Protein AF-A0A379JMF4-F1 (afdb_monomer_lite)

InterPro domains:
  IPR044925 His-Me finger superfamily [SSF54060] (57-159)

Secondary structure (DSSP, 8-state):
----------TTTTGGG----------------S-TTSSPPPB----HHHHHHHHTTEEE-SSTTPPEEE-SEE-TTS-EEEEEEETTEEEEE-HHHHHHHHHHSS-B-TTEEEEESSS--TTB---S-BTTBPPSEEEEEHHHHHHHHHHTT-SS----TTS-----HHHHHHHHHHHHHHHTTS--HHHHHHHHHTT-----SS-S----

pLDDT: mean 74.09, std 25.43, range [25.91, 98.44]

Radius of gyration: 20.11 Å; chains: 1; bounding box: 49×54×71 Å

Organism: NCBI:txid1823

Structure (mmCIF, N/CA/C/O backbone):
data_AF-A0A379JMF4-F1
#
_entry.id   AF-A0A379JMF4-F1
#
loop_
_atom_site.group_PDB
_atom_site.id
_atom_site.type_symbol
_atom_site.label_atom_id
_atom_site.label_alt_id
_atom_site.label_comp_id
_atom_site.label_asym_id
_atom_site.label_entity_id
_atom_site.label_seq_id
_atom_site.pdbx_PDB_ins_code
_atom_site.Cartn_x
_atom_site.Cartn_y
_atom_site.Cartn_z
_atom_site.occupancy
_atom_site.B_iso_or_equiv
_atom_site.auth_seq_id
_atom_site.auth_comp_id
_atom_site.auth_asym_id
_atom_site.auth_atom_id
_atom_site.pdbx_PDB_model_num
ATOM 1 N N . MET A 1 1 ? -9.012 -32.907 4.358 1.00 33.44 1 MET A N 1
ATOM 2 C CA . MET A 1 1 ? -9.733 -31.631 4.554 1.00 33.44 1 MET A CA 1
ATOM 3 C C . MET A 1 1 ? -9.221 -31.038 5.856 1.00 33.44 1 MET A C 1
ATOM 5 O O . MET A 1 1 ? -9.698 -31.419 6.911 1.00 33.44 1 MET A O 1
ATOM 9 N N . GLY A 1 2 ? -8.135 -30.265 5.791 1.00 25.94 2 GLY A N 1
ATOM 10 C CA . GLY A 1 2 ? -7.465 -29.700 6.964 1.00 25.94 2 GLY A CA 1
ATOM 11 C C . GLY A 1 2 ? -7.675 -28.195 6.987 1.00 25.94 2 GLY A C 1
ATOM 12 O O . GLY A 1 2 ? -7.323 -27.521 6.021 1.00 25.94 2 GLY A O 1
ATOM 13 N N . SER A 1 3 ? -8.310 -27.714 8.050 1.00 26.50 3 SER A N 1
ATOM 14 C CA . SER A 1 3 ? -8.582 -26.309 8.333 1.00 26.50 3 SER A CA 1
ATOM 15 C C . SER A 1 3 ? -7.297 -25.480 8.339 1.00 26.50 3 SER A C 1
ATOM 17 O O . SER A 1 3 ? -6.312 -25.867 8.964 1.00 26.50 3 SER A O 1
ATOM 19 N N . ALA A 1 4 ? -7.317 -24.336 7.654 1.00 28.92 4 ALA A N 1
ATOM 20 C CA . ALA A 1 4 ? -6.287 -23.316 7.786 1.00 28.92 4 ALA A CA 1
ATOM 21 C C . ALA A 1 4 ? -6.451 -22.646 9.157 1.00 28.92 4 ALA A C 1
ATOM 23 O O . ALA A 1 4 ? -7.396 -21.888 9.374 1.00 28.92 4 ALA A O 1
ATOM 24 N N . ASP A 1 5 ? -5.563 -22.986 10.085 1.00 29.30 5 ASP A N 1
ATOM 25 C CA . ASP A 1 5 ? -5.457 -22.352 11.393 1.00 29.30 5 ASP A CA 1
ATOM 26 C C . ASP A 1 5 ? -4.909 -20.930 11.209 1.00 29.30 5 ASP A C 1
ATOM 28 O O . ASP A 1 5 ? -3.725 -20.706 10.956 1.00 29.30 5 ASP A O 1
ATOM 32 N N . SER A 1 6 ? -5.815 -19.956 11.244 1.00 35.88 6 SER A N 1
ATOM 33 C CA . SER A 1 6 ? -5.518 -18.528 11.299 1.00 35.88 6 SER A CA 1
ATOM 34 C C . SER A 1 6 ? -5.198 -18.132 12.741 1.00 35.88 6 SER A C 1
ATOM 36 O O . SER A 1 6 ? -5.945 -17.375 13.369 1.00 35.88 6 SER A O 1
ATOM 38 N N . SER A 1 7 ? -4.120 -18.690 13.291 1.00 32.19 7 SER A N 1
ATOM 39 C CA . SER A 1 7 ? -3.681 -18.381 14.647 1.00 32.19 7 SER A CA 1
ATOM 40 C C . SER A 1 7 ? -3.224 -16.922 14.710 1.00 32.19 7 SER A C 1
ATOM 42 O O . SER A 1 7 ? -2.336 -16.479 13.980 1.00 32.19 7 SER A O 1
ATOM 44 N N . ARG A 1 8 ? -3.894 -16.162 15.579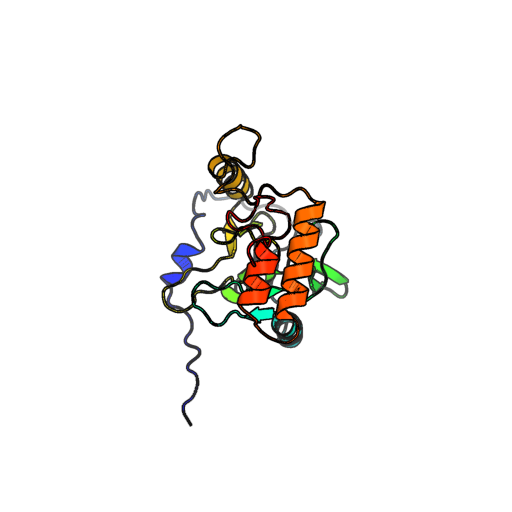 1.00 36.31 8 ARG A N 1
ATOM 45 C CA . ARG A 1 8 ? -3.520 -14.816 16.037 1.00 36.31 8 ARG A CA 1
ATOM 46 C C . ARG A 1 8 ? -2.010 -14.764 16.337 1.00 36.31 8 ARG A C 1
ATOM 48 O O . ARG A 1 8 ? -1.536 -15.667 17.019 1.00 36.31 8 ARG A O 1
ATOM 55 N N . PRO A 1 9 ? -1.256 -13.744 15.895 1.00 37.94 9 PRO A N 1
ATOM 56 C CA . PRO A 1 9 ? 0.164 -13.673 16.218 1.00 37.94 9 PRO A CA 1
ATOM 57 C C . PRO A 1 9 ? 0.377 -13.341 17.704 1.00 37.94 9 PRO A C 1
ATOM 59 O O . PRO A 1 9 ? -0.290 -12.465 18.258 1.00 37.94 9 PRO A O 1
ATOM 62 N N . ASP A 1 10 ? 1.321 -14.051 18.324 1.00 34.53 10 ASP A N 1
ATOM 63 C CA . ASP A 1 10 ? 1.733 -13.907 19.722 1.00 34.53 10 ASP A CA 1
ATOM 64 C C . ASP A 1 10 ? 2.251 -12.494 20.046 1.00 34.53 10 ASP A C 1
ATOM 66 O O . ASP A 1 10 ? 2.816 -11.800 19.195 1.00 34.53 10 ASP A O 1
ATOM 70 N N . GLY A 1 11 ? 2.097 -12.077 21.310 1.00 32.41 11 GLY A N 1
ATOM 71 C CA . GLY A 1 11 ? 2.406 -10.727 21.812 1.00 32.41 11 GLY A CA 1
ATOM 72 C C . GLY A 1 11 ? 3.852 -10.247 21.619 1.00 32.41 11 GLY A C 1
ATOM 73 O O . GLY A 1 11 ? 4.125 -9.057 21.759 1.00 32.41 11 GLY A O 1
ATOM 74 N N . GLU A 1 12 ? 4.769 -11.133 21.230 1.00 36.00 12 GLU A N 1
ATOM 75 C CA . GLU A 1 12 ? 6.144 -10.794 20.858 1.00 36.00 12 GLU A CA 1
ATOM 76 C C . GLU A 1 12 ? 6.225 -10.132 19.466 1.00 36.00 12 GLU A C 1
ATOM 78 O O . GLU A 1 12 ? 7.067 -9.264 19.245 1.00 36.00 12 GLU A O 1
ATOM 83 N N . GLN A 1 13 ? 5.293 -10.418 18.544 1.00 41.41 13 GLN A N 1
ATOM 84 C CA . GLN A 1 13 ? 5.244 -9.774 17.221 1.00 41.41 13 GLN A CA 1
ATOM 85 C C . GLN A 1 13 ? 4.717 -8.330 17.262 1.00 41.41 13 GLN A C 1
ATOM 87 O O . GLN A 1 13 ? 5.011 -7.546 16.359 1.00 41.41 13 GLN A O 1
ATOM 92 N N . LEU A 1 14 ? 3.997 -7.946 18.324 1.00 35.69 14 LEU A N 1
ATOM 93 C CA . LEU A 1 14 ? 3.594 -6.557 18.587 1.00 35.69 14 LEU A CA 1
ATOM 94 C C . LEU A 1 14 ? 4.788 -5.662 18.960 1.00 35.69 14 LEU A C 1
ATOM 96 O O . LEU A 1 14 ? 4.748 -4.460 18.705 1.00 35.69 14 LEU A O 1
ATOM 100 N N . SER A 1 15 ? 5.873 -6.231 19.497 1.00 37.38 15 SER A N 1
ATOM 101 C CA . SER A 1 15 ? 7.061 -5.466 19.902 1.00 37.38 15 SER A CA 1
ATOM 102 C C . SER A 1 15 ? 7.824 -4.853 18.716 1.00 37.38 15 SER A C 1
ATOM 104 O O . SER A 1 15 ? 8.373 -3.761 18.840 1.00 37.38 15 SER A O 1
ATOM 106 N N . PHE A 1 16 ? 7.765 -5.471 17.529 1.00 39.75 16 PHE A N 1
ATOM 107 C CA . PHE A 1 16 ? 8.382 -4.938 16.305 1.00 39.75 16 PHE A CA 1
ATOM 108 C C . PHE A 1 16 ? 7.579 -3.811 15.641 1.00 39.75 16 PHE A C 1
ATOM 110 O O . PHE A 1 16 ? 8.139 -3.032 14.871 1.00 39.75 16 PHE A O 1
ATOM 117 N N . TRP A 1 17 ? 6.287 -3.687 15.957 1.00 44.69 17 TRP A N 1
ATOM 118 C CA . TRP A 1 17 ? 5.459 -2.553 15.534 1.00 44.69 17 TRP A CA 1
ATOM 119 C C . TRP A 1 17 ? 5.673 -1.313 16.415 1.00 44.69 17 TRP A C 1
ATOM 121 O O . TRP A 1 17 ? 5.273 -0.212 16.039 1.00 44.69 17 TRP A O 1
ATOM 131 N N . VAL A 1 18 ? 6.343 -1.480 17.562 1.00 39.50 18 VAL A N 1
ATOM 132 C CA . VAL A 1 18 ? 6.580 -0.451 18.578 1.00 39.50 18 VAL A CA 1
ATOM 133 C C . VAL A 1 18 ? 8.087 -0.232 18.757 1.00 39.50 18 VAL A C 1
ATOM 135 O O . VAL A 1 18 ? 8.656 -0.480 19.812 1.00 39.50 18 VAL A O 1
ATOM 138 N N . ALA A 1 19 ? 8.736 0.340 17.742 1.00 37.53 19 ALA A N 1
ATOM 139 C CA . ALA A 1 19 ? 9.955 1.131 17.962 1.00 37.53 19 ALA A CA 1
ATOM 140 C C . ALA A 1 19 ? 9.633 2.572 18.428 1.00 37.53 19 ALA A C 1
ATOM 142 O O . ALA A 1 19 ? 10.496 3.443 18.410 1.00 37.53 19 ALA A O 1
ATOM 143 N N . ALA A 1 20 ? 8.394 2.834 18.866 1.00 38.41 20 ALA A N 1
ATOM 144 C CA . ALA A 1 20 ? 7.953 4.114 19.411 1.00 38.41 20 ALA A CA 1
ATOM 145 C C . ALA A 1 20 ? 7.357 3.926 20.817 1.00 38.41 20 ALA A C 1
ATOM 147 O O . ALA A 1 20 ? 6.143 3.921 21.014 1.00 38.41 20 ALA A O 1
ATOM 148 N N . ARG A 1 21 ? 8.226 3.773 21.820 1.00 36.41 21 ARG A N 1
ATOM 149 C CA . ARG A 1 21 ? 7.906 4.107 23.216 1.00 36.41 21 ARG A CA 1
ATOM 150 C C . ARG A 1 21 ? 8.975 5.040 23.782 1.00 36.41 21 ARG A C 1
ATOM 152 O O . ARG A 1 21 ? 10.088 4.599 24.029 1.00 36.41 21 ARG A O 1
ATOM 159 N N . ALA A 1 22 ? 8.586 6.297 23.997 1.00 31.14 22 ALA A N 1
ATOM 160 C CA . ALA A 1 22 ? 9.072 7.263 24.998 1.00 31.14 22 ALA A CA 1
ATOM 161 C C . ALA A 1 22 ? 8.266 8.566 24.773 1.00 31.14 22 ALA A C 1
ATOM 163 O O . ALA A 1 22 ? 8.169 9.003 23.635 1.00 31.14 22 ALA A O 1
ATOM 164 N N . ASN A 1 23 ? 7.612 9.247 25.714 1.00 30.31 23 ASN A N 1
ATOM 165 C CA . ASN A 1 23 ? 7.558 9.191 27.170 1.00 30.31 23 ASN A CA 1
ATOM 166 C C . ASN A 1 23 ? 6.152 9.600 27.633 1.00 30.31 23 ASN A C 1
ATOM 168 O O . ASN A 1 23 ? 5.538 10.497 27.057 1.00 30.31 23 ASN A O 1
ATOM 172 N N . GLY A 1 24 ? 5.676 8.975 28.708 1.00 28.28 24 GLY A N 1
ATOM 173 C CA . GLY A 1 24 ? 4.560 9.498 29.483 1.00 28.28 24 GLY A CA 1
ATOM 174 C C . GLY A 1 24 ? 5.026 10.581 30.455 1.00 28.28 24 GLY A C 1
ATOM 175 O O . GLY A 1 24 ? 6.063 10.438 31.098 1.00 28.28 24 GLY A O 1
ATOM 176 N N . SER A 1 25 ? 4.205 11.612 30.620 1.00 30.88 25 SER A N 1
ATOM 177 C CA . SER A 1 25 ? 4.052 12.328 31.887 1.00 30.88 25 SER A CA 1
ATOM 178 C C . SER A 1 25 ? 2.597 12.793 32.011 1.00 30.88 25 SER A C 1
ATOM 180 O O . SER A 1 25 ? 2.124 13.553 31.168 1.00 30.88 25 SER A O 1
ATOM 182 N N . GLY A 1 26 ? 1.886 12.286 33.029 1.00 25.91 26 GLY A N 1
ATOM 183 C CA . GLY A 1 26 ? 0.582 12.802 33.485 1.00 25.91 26 GLY A CA 1
ATOM 184 C C . GLY A 1 26 ? 0.722 14.200 34.112 1.00 25.91 26 GLY A C 1
ATOM 185 O O . GLY A 1 26 ? 1.831 14.716 34.198 1.00 25.91 26 GLY A O 1
ATOM 186 N N . SER A 1 27 ? -0.301 14.907 34.590 1.00 29.11 27 SER A N 1
ATOM 187 C CA . SER A 1 27 ? -1.724 14.648 34.850 1.00 29.11 27 SER A CA 1
ATOM 188 C C . SER A 1 27 ? -2.430 16.013 34.988 1.00 29.11 27 SER A C 1
ATOM 190 O O . SER A 1 27 ? -1.774 16.991 35.339 1.00 29.11 27 SER A O 1
ATOM 192 N N . GLY A 1 28 ? -3.760 16.074 34.836 1.00 26.62 28 GLY A N 1
ATOM 193 C CA . GLY A 1 28 ? -4.583 17.182 35.358 1.00 26.62 28 GLY A CA 1
ATOM 194 C C . GLY A 1 28 ? -5.933 17.365 34.642 1.00 26.62 28 GLY A C 1
ATOM 195 O O . GLY A 1 28 ? -5.922 17.566 33.431 1.00 26.62 28 GLY A O 1
ATOM 196 N N . PRO A 1 29 ? -7.091 17.294 35.335 1.00 50.53 29 PRO A N 1
ATOM 197 C CA . PRO A 1 29 ? -8.411 17.365 34.711 1.00 50.53 29 PRO A CA 1
ATOM 198 C C . PRO A 1 29 ? -8.958 18.800 34.691 1.00 50.53 29 PRO A C 1
ATOM 200 O O . PRO A 1 29 ? -8.790 19.548 35.651 1.00 50.53 29 PRO A O 1
ATOM 203 N N . GLY A 1 30 ? -9.687 19.169 33.637 1.00 28.22 30 GLY A N 1
ATOM 204 C CA . GLY A 1 30 ? -10.480 20.397 33.652 1.00 28.22 30 GLY A CA 1
ATOM 205 C C . GLY A 1 30 ? -10.987 20.831 32.282 1.00 28.22 30 GLY A C 1
ATOM 206 O O . GLY A 1 30 ? -10.201 21.190 31.416 1.00 28.22 30 GLY A O 1
ATOM 207 N N . GLY A 1 31 ? -12.312 20.865 32.133 1.00 26.11 31 GLY A N 1
ATOM 208 C CA . GLY A 1 31 ? -12.985 21.710 31.146 1.00 26.11 31 GLY A CA 1
ATOM 209 C C . GLY A 1 31 ? -13.553 20.984 29.931 1.00 26.11 31 GLY A C 1
ATOM 210 O O . GLY A 1 31 ? -12.910 20.879 28.891 1.00 26.11 31 GLY A O 1
ATOM 21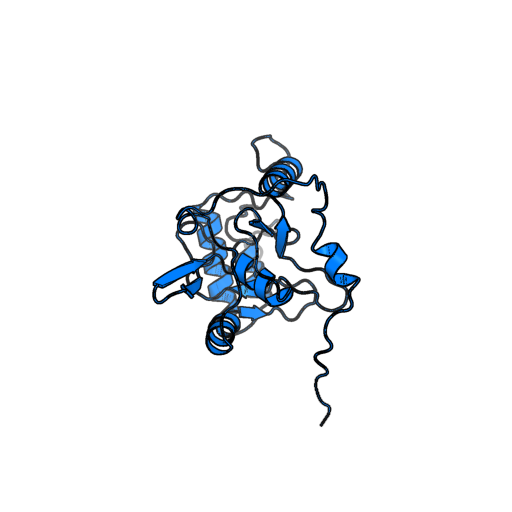1 N N . SER A 1 32 ? -14.817 20.571 30.029 1.00 46.66 32 SER A N 1
ATOM 212 C CA . SER A 1 32 ? -15.652 20.293 28.861 1.00 46.66 32 SER A CA 1
ATOM 213 C C . SER A 1 32 ? -15.855 21.578 28.052 1.00 46.66 32 SER A C 1
ATOM 215 O O . SER A 1 32 ? -16.477 22.519 28.539 1.00 46.66 32 SER A O 1
ATOM 217 N N . SER A 1 33 ? -15.396 21.611 26.801 1.00 34.03 33 SER A N 1
ATOM 218 C CA . SER A 1 33 ? -15.997 22.462 25.769 1.00 34.03 33 SER A CA 1
ATOM 219 C C . SER A 1 33 ? -15.802 21.850 24.379 1.00 34.03 33 SER A C 1
ATOM 221 O O . SER A 1 33 ? -14.866 21.090 24.129 1.00 34.03 33 SER A O 1
ATOM 223 N N . ALA A 1 34 ? -16.758 22.126 23.499 1.00 36.97 34 ALA A N 1
ATOM 224 C CA . ALA A 1 34 ? -16.928 21.555 22.171 1.00 36.97 34 ALA A CA 1
ATOM 225 C C . ALA A 1 34 ? -15.769 21.878 21.198 1.00 36.97 34 ALA A C 1
ATOM 227 O O . ALA A 1 34 ? -15.892 22.752 20.346 1.00 36.97 34 ALA A O 1
ATOM 228 N N . ALA A 1 35 ? -14.659 21.137 21.293 1.00 33.44 35 ALA A N 1
ATOM 229 C CA . ALA A 1 35 ? -13.512 21.228 20.375 1.00 33.44 35 ALA A CA 1
ATOM 230 C C . ALA A 1 35 ? -13.102 19.876 19.742 1.00 33.44 35 ALA A C 1
ATOM 232 O O . ALA A 1 35 ? -12.050 19.766 19.117 1.00 33.44 35 ALA A O 1
ATOM 233 N N . ALA A 1 36 ? -13.925 18.829 19.866 1.00 40.53 36 ALA A N 1
ATOM 234 C CA . ALA A 1 36 ? -13.556 17.465 19.465 1.00 40.53 36 ALA A CA 1
ATOM 235 C C . ALA A 1 36 ? -13.678 17.150 17.953 1.00 40.53 36 ALA A C 1
ATOM 237 O O . ALA A 1 36 ? -13.402 16.024 17.548 1.00 40.53 36 ALA A O 1
ATOM 238 N N . LEU A 1 37 ? -14.070 18.106 17.100 1.00 43.34 37 LEU A N 1
ATOM 239 C CA . LEU A 1 37 ? -14.376 17.836 15.681 1.00 43.34 37 LEU A CA 1
ATOM 240 C C . LEU A 1 37 ? -13.238 18.123 14.682 1.00 43.34 37 LEU A C 1
ATOM 242 O O . LEU A 1 37 ? -13.443 17.942 13.486 1.00 43.34 37 LEU A O 1
ATOM 246 N N . SER A 1 38 ? -12.041 18.531 15.123 1.00 53.03 38 SER A N 1
ATOM 247 C CA . SER A 1 38 ? -10.959 18.929 14.196 1.00 53.03 38 SER A CA 1
ATOM 248 C C . SER A 1 38 ? -9.655 18.130 14.309 1.00 53.03 38 SER A C 1
ATOM 250 O O . SER A 1 38 ? -8.723 18.388 13.544 1.00 53.03 38 SER A O 1
ATOM 252 N N . ALA A 1 39 ? -9.549 17.169 15.230 1.00 57.84 39 ALA A N 1
ATOM 253 C CA . ALA A 1 39 ? -8.350 16.340 15.318 1.00 57.84 39 ALA A CA 1
ATOM 254 C C . ALA A 1 39 ? -8.344 15.295 14.184 1.00 57.84 39 ALA A C 1
ATOM 256 O O . ALA A 1 39 ? -9.366 14.636 13.958 1.00 57.84 39 ALA A O 1
ATOM 257 N N . PRO A 1 40 ? -7.221 15.110 13.464 1.00 70.56 40 PRO A N 1
ATOM 258 C CA . PRO A 1 40 ? -7.138 14.067 12.456 1.00 70.56 40 PRO A CA 1
ATOM 259 C C . PRO A 1 40 ? -7.334 12.704 13.131 1.00 70.56 40 PRO A C 1
ATOM 261 O O . PRO A 1 40 ? -6.675 12.374 14.114 1.00 70.56 40 PRO A O 1
ATOM 264 N N . ARG A 1 41 ? -8.300 11.925 12.639 1.00 81.31 41 ARG A N 1
ATOM 265 C CA . ARG A 1 41 ? -8.678 10.654 13.264 1.00 81.31 41 ARG A CA 1
ATOM 266 C C . ARG A 1 41 ? -7.691 9.541 12.903 1.00 81.31 41 ARG A C 1
ATOM 268 O O . ARG A 1 41 ? -7.232 9.496 11.756 1.00 81.31 41 ARG A O 1
ATOM 275 N N . PRO A 1 42 ? -7.398 8.614 13.832 1.00 89.44 42 PRO A N 1
ATOM 276 C CA . PRO A 1 42 ? -6.695 7.383 13.503 1.00 89.44 42 PRO A CA 1
ATOM 277 C C . PRO A 1 42 ? -7.401 6.624 12.374 1.00 89.44 42 PRO A C 1
ATOM 279 O O . PRO A 1 42 ? -8.631 6.566 12.307 1.00 89.44 42 PRO A O 1
ATOM 282 N N . LEU A 1 43 ? -6.619 6.023 11.481 1.00 91.88 43 LEU A N 1
ATOM 283 C CA . LEU A 1 43 ? -7.147 5.186 10.411 1.00 91.88 43 LEU A CA 1
ATOM 284 C C . LEU A 1 43 ? -7.457 3.796 10.967 1.00 91.88 43 LEU A C 1
ATOM 286 O O . LEU A 1 43 ? -6.555 2.973 11.087 1.00 91.88 43 LEU A O 1
ATOM 290 N N . ALA A 1 44 ? -8.725 3.542 11.276 1.00 92.94 44 ALA A N 1
ATOM 291 C CA . ALA A 1 44 ? -9.226 2.206 11.584 1.00 92.94 44 ALA A CA 1
ATOM 292 C C . ALA A 1 44 ? -9.664 1.463 10.311 1.00 92.94 44 ALA A C 1
ATOM 294 O O . ALA A 1 44 ? -10.113 2.084 9.339 1.00 92.94 44 ALA A O 1
ATOM 295 N N . VAL A 1 45 ? -9.557 0.137 10.342 1.00 94.88 45 VAL A N 1
ATOM 296 C CA . VAL A 1 45 ? -10.139 -0.774 9.346 1.00 94.88 45 VAL A CA 1
ATOM 297 C C . VAL A 1 45 ? -11.658 -0.799 9.528 1.00 94.88 45 VAL A C 1
ATOM 299 O O . VAL A 1 45 ? -12.141 -0.810 10.657 1.00 94.88 45 VAL A O 1
ATOM 302 N N . GLY A 1 46 ? -12.403 -0.733 8.424 1.00 93.81 46 GLY A N 1
ATOM 303 C CA . GLY A 1 46 ? -13.862 -0.805 8.423 1.00 93.81 46 GLY A CA 1
ATOM 304 C C . GLY A 1 46 ? -14.401 -2.232 8.535 1.00 93.81 46 GLY A C 1
ATOM 305 O O . GLY A 1 46 ? -13.756 -3.133 9.065 1.00 93.81 46 GLY A O 1
ATOM 306 N N . ASP A 1 47 ? -15.610 -2.430 8.019 1.00 95.50 47 ASP A N 1
ATOM 307 C CA . ASP A 1 47 ? -16.283 -3.727 8.018 1.00 95.50 47 ASP A CA 1
ATOM 308 C C . ASP A 1 47 ? -15.659 -4.745 7.039 1.00 95.50 47 ASP A C 1
ATOM 310 O O . ASP A 1 47 ? -14.741 -4.456 6.264 1.00 95.50 47 ASP A O 1
ATOM 314 N N . ALA A 1 48 ? -16.198 -5.966 7.048 1.00 96.56 48 ALA A N 1
ATOM 315 C CA . ALA A 1 48 ? -15.752 -7.043 6.167 1.00 96.56 48 ALA A CA 1
ATOM 316 C C . ALA A 1 48 ? -15.890 -6.701 4.669 1.00 96.56 48 ALA A C 1
ATOM 318 O O . ALA A 1 48 ? -15.110 -7.197 3.854 1.00 96.56 48 ALA A O 1
ATOM 319 N N . VAL A 1 49 ? -16.844 -5.842 4.292 1.00 97.12 49 VAL A N 1
ATOM 320 C CA . VAL A 1 49 ? -17.044 -5.420 2.898 1.00 97.12 49 VAL A CA 1
ATOM 321 C C . VAL A 1 49 ? -15.910 -4.499 2.462 1.00 97.12 49 VAL A C 1
ATOM 323 O O . VAL A 1 49 ? -15.353 -4.657 1.374 1.00 97.12 49 VAL A O 1
ATOM 326 N N . GLU A 1 50 ? -15.518 -3.546 3.303 1.00 97.62 50 GLU A N 1
ATOM 327 C CA . GLU A 1 50 ? -14.354 -2.704 3.063 1.00 97.62 50 GLU A CA 1
ATOM 328 C C . GLU A 1 50 ? -13.066 -3.521 2.953 1.00 97.62 50 GLU A C 1
ATOM 330 O O . GLU A 1 50 ? -12.309 -3.321 1.997 1.00 97.62 50 GLU A O 1
ATOM 335 N N . VAL A 1 51 ? -12.854 -4.468 3.871 1.00 98.12 51 VAL A N 1
ATOM 336 C CA . VAL A 1 51 ? -11.692 -5.366 3.840 1.00 98.12 51 VAL A CA 1
ATOM 337 C C . VAL A 1 51 ? -11.676 -6.181 2.548 1.00 98.12 51 VAL A C 1
ATOM 339 O O . VAL A 1 51 ? -10.654 -6.218 1.866 1.00 98.12 51 VAL A O 1
ATOM 342 N N . ALA A 1 52 ? -12.810 -6.748 2.130 1.00 98.12 52 ALA A N 1
ATOM 343 C CA . ALA A 1 52 ? -12.905 -7.491 0.875 1.00 98.12 52 ALA A CA 1
ATOM 344 C C . ALA A 1 52 ? -12.572 -6.619 -0.352 1.00 98.12 52 ALA A C 1
ATOM 346 O O . ALA A 1 52 ? -11.831 -7.049 -1.239 1.00 98.12 52 ALA A O 1
ATOM 347 N N . ARG A 1 53 ? -13.045 -5.361 -0.397 1.00 98.19 53 ARG A N 1
ATOM 348 C CA . ARG A 1 53 ? -12.696 -4.403 -1.470 1.00 98.19 53 ARG A CA 1
ATOM 349 C C . ARG A 1 53 ? -11.207 -4.066 -1.498 1.00 98.19 53 ARG A C 1
ATOM 351 O O . ARG A 1 53 ? -10.685 -3.740 -2.568 1.00 98.19 53 ARG A O 1
ATOM 358 N N . PHE A 1 54 ? -10.559 -4.045 -0.337 1.00 98.44 54 PHE A N 1
ATOM 359 C CA . PHE A 1 54 ? -9.125 -3.818 -0.219 1.00 98.44 54 PHE A CA 1
ATOM 360 C C . PHE A 1 54 ? -8.343 -5.035 -0.719 1.00 98.44 54 PHE A C 1
ATOM 362 O O . PHE A 1 54 ? -7.519 -4.902 -1.621 1.00 98.44 54 PHE A O 1
ATOM 369 N N . GLU A 1 55 ? -8.668 -6.215 -0.199 1.00 97.88 55 GLU A N 1
ATOM 370 C CA . GLU A 1 55 ? -8.029 -7.493 -0.519 1.00 97.88 55 GLU A CA 1
ATOM 371 C C . GLU A 1 55 ? -8.124 -7.857 -2.003 1.00 97.88 55 GLU A C 1
ATOM 373 O O . GLU A 1 55 ? -7.135 -8.264 -2.611 1.00 97.88 55 GLU A O 1
ATOM 378 N N . ALA A 1 56 ? -9.269 -7.589 -2.637 1.00 97.81 56 ALA A N 1
ATOM 379 C CA . ALA A 1 56 ? -9.465 -7.791 -4.074 1.00 97.81 56 ALA A CA 1
ATOM 380 C C . ALA A 1 56 ? -8.514 -6.956 -4.960 1.00 97.81 56 ALA A C 1
ATOM 382 O O . ALA A 1 56 ? -8.403 -7.200 -6.160 1.00 97.81 56 ALA A O 1
ATOM 383 N N . LYS A 1 57 ? -7.834 -5.951 -4.394 1.00 98.12 57 LYS A N 1
ATOM 384 C CA . LYS A 1 57 ? -6.889 -5.069 -5.095 1.00 98.12 57 LYS A CA 1
ATOM 385 C C . LYS A 1 57 ? -5.431 -5.391 -4.773 1.00 98.12 57 LYS A C 1
ATOM 387 O O . LYS A 1 57 ? -4.559 -4.563 -5.056 1.00 98.12 57 LYS A O 1
ATOM 392 N N . ILE A 1 58 ? -5.154 -6.563 -4.208 1.00 98.00 58 ILE A N 1
ATOM 393 C CA . ILE A 1 58 ? -3.805 -7.008 -3.865 1.00 98.00 58 ILE A CA 1
ATOM 394 C C . ILE A 1 58 ? -3.460 -8.258 -4.660 1.00 98.00 58 ILE A C 1
ATOM 396 O O . ILE A 1 58 ? -4.112 -9.290 -4.537 1.00 98.00 58 ILE A O 1
ATOM 400 N N . VAL A 1 59 ? -2.363 -8.190 -5.411 1.00 97.94 59 VAL A N 1
ATOM 401 C CA . VAL A 1 59 ? -1.734 -9.383 -5.984 1.00 97.94 59 VAL A CA 1
ATOM 402 C C . VAL A 1 59 ? -0.498 -9.711 -5.160 1.00 97.94 59 VAL A C 1
ATOM 404 O O . VAL A 1 59 ? 0.445 -8.921 -5.083 1.00 97.94 59 VAL A O 1
ATOM 407 N N . ARG A 1 60 ? -0.525 -10.866 -4.496 1.00 97.00 60 ARG A N 1
ATOM 408 C CA . ARG A 1 60 ? 0.551 -11.332 -3.618 1.00 97.00 60 ARG A CA 1
ATOM 409 C C . ARG A 1 60 ? 1.591 -12.081 -4.440 1.00 97.00 60 ARG A C 1
ATOM 411 O O . ARG A 1 60 ? 1.238 -13.001 -5.174 1.00 97.00 60 ARG A O 1
ATOM 418 N N . GLY A 1 61 ? 2.856 -11.696 -4.310 1.00 94.75 61 GLY A N 1
ATOM 419 C CA . GLY A 1 61 ? 3.930 -12.511 -4.852 1.00 94.75 61 GLY A CA 1
ATOM 420 C C . GLY A 1 61 ? 4.090 -13.829 -4.087 1.00 94.75 61 GLY A C 1
ATOM 421 O O . GLY A 1 61 ? 3.828 -13.865 -2.881 1.00 94.75 61 GLY A O 1
ATOM 422 N N . PRO A 1 62 ? 4.465 -14.915 -4.782 1.00 93.81 62 PRO A N 1
ATOM 423 C CA . PRO A 1 62 ? 4.522 -16.258 -4.223 1.00 93.81 62 PRO A CA 1
ATOM 424 C C . PRO A 1 62 ? 5.756 -16.497 -3.347 1.00 93.81 62 PRO A C 1
ATOM 426 O O . PRO A 1 62 ? 5.714 -17.378 -2.491 1.00 93.81 62 PRO A O 1
ATOM 429 N N . ALA A 1 63 ? 6.855 -15.756 -3.535 1.00 90.88 63 ALA A N 1
ATOM 430 C CA . ALA A 1 63 ? 8.048 -15.925 -2.714 1.00 90.88 63 ALA A CA 1
ATOM 431 C C . ALA A 1 63 ? 7.962 -15.120 -1.410 1.00 90.88 63 ALA A C 1
ATOM 433 O O . ALA A 1 63 ? 7.366 -14.046 -1.340 1.00 90.88 63 ALA A O 1
ATOM 434 N N . VAL A 1 64 ? 8.653 -15.599 -0.374 1.00 89.38 64 VAL A N 1
ATOM 435 C CA . VAL A 1 64 ? 8.684 -14.973 0.964 1.00 89.38 64 VAL A CA 1
ATOM 436 C C . VAL A 1 64 ? 9.218 -13.532 0.964 1.00 89.38 64 VAL A C 1
ATOM 438 O O . VAL A 1 64 ? 8.909 -12.754 1.866 1.00 89.38 64 VAL A O 1
ATOM 441 N N . GLY A 1 65 ? 10.023 -13.168 -0.038 1.00 87.25 65 GLY A N 1
ATOM 442 C CA . GLY A 1 65 ? 10.577 -11.824 -0.224 1.00 87.25 65 GLY A CA 1
ATOM 443 C C . GLY A 1 65 ? 9.841 -10.980 -1.263 1.00 87.25 65 GLY A C 1
ATOM 444 O O . GLY A 1 65 ? 10.262 -9.856 -1.534 1.00 87.25 65 GLY A O 1
ATOM 445 N N . ASP A 1 66 ? 8.773 -11.494 -1.875 1.00 93.00 66 ASP A N 1
ATOM 446 C CA . ASP A 1 66 ? 8.070 -10.761 -2.919 1.00 93.00 66 ASP A CA 1
ATOM 447 C C . ASP A 1 66 ? 7.170 -9.665 -2.343 1.00 93.00 66 ASP A C 1
ATOM 449 O O . ASP A 1 66 ? 6.621 -9.744 -1.242 1.00 93.00 66 ASP A O 1
ATOM 453 N N . CYS A 1 67 ? 6.995 -8.599 -3.122 1.00 95.44 67 CYS A N 1
ATOM 454 C CA . CYS A 1 67 ? 6.030 -7.562 -2.787 1.00 95.44 67 CYS A CA 1
ATOM 455 C C . CYS A 1 67 ? 4.592 -8.077 -2.917 1.00 95.44 67 CYS A C 1
ATOM 457 O O . CYS A 1 67 ? 4.275 -8.918 -3.756 1.00 95.44 67 CYS A O 1
ATOM 459 N N . TRP A 1 68 ? 3.691 -7.480 -2.142 1.00 97.50 68 TRP A N 1
ATOM 460 C CA . TRP A 1 68 ? 2.258 -7.535 -2.413 1.00 97.50 68 TRP A CA 1
ATOM 461 C C . TRP A 1 68 ? 1.888 -6.249 -3.131 1.00 97.50 68 TRP A C 1
ATOM 463 O O . TRP A 1 68 ? 2.114 -5.163 -2.598 1.00 97.50 68 TRP A O 1
ATOM 473 N N . ILE A 1 69 ? 1.416 -6.362 -4.365 1.00 98.06 69 ILE A N 1
ATOM 474 C CA . ILE A 1 69 ? 1.277 -5.233 -5.279 1.00 98.06 69 ILE A CA 1
ATOM 475 C C . ILE A 1 69 ? -0.164 -4.742 -5.272 1.00 98.06 69 ILE A C 1
ATOM 477 O O . ILE A 1 69 ? -1.099 -5.499 -5.533 1.00 98.06 69 ILE A O 1
ATOM 481 N N . TRP A 1 70 ? -0.326 -3.448 -5.009 1.00 98.44 70 TRP A N 1
ATOM 482 C CA . TRP A 1 70 ? -1.596 -2.756 -5.154 1.00 98.44 70 TRP A CA 1
ATOM 483 C C . TRP A 1 70 ? -1.957 -2.576 -6.630 1.00 98.44 70 TRP A C 1
ATOM 485 O O . TRP A 1 70 ? -1.244 -1.892 -7.369 1.00 98.44 70 TRP A O 1
ATOM 495 N N . ILE A 1 71 ? -3.102 -3.120 -7.045 1.00 98.19 71 ILE A N 1
ATOM 496 C CA . ILE A 1 71 ? -3.596 -3.023 -8.428 1.00 98.19 71 ILE A CA 1
ATOM 497 C C . ILE A 1 71 ? -4.738 -2.020 -8.629 1.00 98.19 71 ILE A C 1
ATOM 499 O O . ILE A 1 71 ? -5.261 -1.882 -9.738 1.00 98.19 71 ILE A O 1
ATOM 503 N N . GLY A 1 72 ? -5.113 -1.293 -7.576 1.00 97.31 72 GLY A N 1
ATOM 504 C CA . GLY A 1 72 ? -6.155 -0.272 -7.630 1.00 97.31 72 GLY A CA 1
ATOM 505 C C . GLY A 1 72 ? -5.724 1.039 -8.302 1.00 97.31 72 GLY A C 1
ATOM 506 O O . GLY A 1 72 ? -4.813 1.106 -9.138 1.00 97.31 72 GLY A O 1
ATOM 507 N N . ALA A 1 73 ? -6.410 2.122 -7.927 1.00 97.44 73 ALA A N 1
ATOM 508 C CA . ALA A 1 73 ? -6.116 3.455 -8.436 1.00 97.44 73 ALA A CA 1
ATOM 509 C C . ALA A 1 73 ? -4.721 3.925 -7.997 1.00 97.44 73 ALA A C 1
ATOM 511 O O . ALA A 1 73 ? -4.275 3.624 -6.886 1.00 97.44 73 ALA A O 1
ATOM 512 N N . LEU A 1 74 ? -4.059 4.675 -8.881 1.00 97.31 74 LEU A N 1
ATOM 513 C CA . LEU A 1 74 ? -2.751 5.288 -8.663 1.00 97.31 74 LEU A CA 1
ATOM 514 C C . LEU A 1 74 ? -2.883 6.804 -8.819 1.00 97.31 74 LEU A C 1
ATOM 516 O O . LEU A 1 74 ? -3.582 7.272 -9.715 1.00 97.31 74 LEU A O 1
ATOM 520 N N . GLY A 1 75 ? -2.206 7.564 -7.964 1.00 93.88 75 GLY A N 1
ATOM 521 C CA . GLY A 1 75 ? -2.086 9.009 -8.114 1.00 93.88 75 GLY A CA 1
ATOM 522 C C . GLY A 1 75 ? -1.000 9.406 -9.115 1.00 93.88 75 GLY A C 1
ATOM 523 O O . GLY A 1 75 ? -0.140 8.609 -9.494 1.00 93.88 75 GLY A O 1
ATOM 524 N N . ASN A 1 76 ? -0.967 10.695 -9.460 1.00 92.56 76 ASN A N 1
ATOM 525 C CA . ASN A 1 76 ? 0.078 11.286 -10.309 1.00 92.56 76 ASN A CA 1
ATOM 526 C C . ASN A 1 76 ? 1.466 11.318 -9.638 1.00 92.56 76 ASN A C 1
ATOM 528 O O . ASN A 1 76 ? 2.410 11.860 -10.205 1.00 92.56 76 ASN A O 1
ATOM 532 N N . ASP A 1 77 ? 1.581 10.840 -8.400 1.00 89.06 77 ASP A N 1
ATOM 533 C CA . ASP A 1 77 ? 2.822 10.659 -7.643 1.00 89.06 77 ASP A CA 1
ATOM 534 C C . ASP A 1 77 ? 3.331 9.203 -7.688 1.00 89.06 77 ASP A C 1
ATOM 536 O O . ASP A 1 77 ? 4.394 8.915 -7.147 1.00 89.06 77 ASP A O 1
ATOM 540 N N . GLY A 1 78 ? 2.592 8.290 -8.330 1.00 92.69 78 GLY A N 1
ATOM 541 C CA . GLY A 1 78 ? 2.946 6.875 -8.472 1.00 92.69 78 GLY A CA 1
ATOM 542 C C . GLY A 1 78 ? 2.479 6.000 -7.312 1.00 92.69 78 GLY A C 1
ATOM 543 O O . GLY A 1 78 ? 2.666 4.794 -7.336 1.00 92.69 78 GLY A O 1
ATOM 544 N N . TYR A 1 79 ? 1.827 6.567 -6.304 1.00 94.69 79 TYR A N 1
ATOM 545 C CA . TYR A 1 79 ? 1.365 5.801 -5.153 1.00 94.69 79 TYR A CA 1
ATOM 546 C C . TYR A 1 79 ? -0.090 5.372 -5.300 1.00 94.69 79 TYR A C 1
ATOM 548 O O . TYR A 1 79 ? -0.900 6.050 -5.935 1.00 94.69 79 TYR A O 1
ATOM 556 N N . GLY A 1 80 ? -0.446 4.292 -4.608 1.00 97.12 80 GLY A N 1
ATOM 557 C CA . GLY A 1 80 ? -1.817 3.805 -4.551 1.00 97.12 80 GLY A CA 1
ATOM 558 C C . GLY A 1 80 ? -2.804 4.780 -3.895 1.00 97.12 80 GLY A C 1
ATOM 559 O O . GLY A 1 80 ? -2.433 5.652 -3.098 1.00 97.12 80 GLY A O 1
ATOM 560 N N . ARG A 1 81 ? -4.080 4.609 -4.237 1.00 98.00 81 ARG A N 1
ATOM 561 C CA . ARG A 1 81 ? -5.241 5.323 -3.696 1.00 98.00 81 ARG A CA 1
ATOM 562 C C . ARG A 1 81 ? -6.334 4.315 -3.362 1.00 98.00 81 ARG A C 1
ATOM 564 O O . ARG A 1 81 ? -6.715 3.522 -4.223 1.00 98.00 81 ARG A O 1
ATOM 571 N N . PHE A 1 82 ? -6.828 4.352 -2.130 1.00 98.00 82 PHE A N 1
ATOM 572 C CA . PHE A 1 82 ? -7.962 3.554 -1.674 1.00 98.00 82 PHE A CA 1
ATOM 573 C C . PHE A 1 82 ? -8.984 4.469 -1.005 1.00 98.00 82 PHE A C 1
ATOM 575 O O . PHE A 1 82 ? -8.595 5.342 -0.239 1.00 98.00 82 PHE A O 1
ATOM 582 N N . TRP A 1 83 ? -10.266 4.298 -1.321 1.00 97.25 83 TRP A N 1
ATOM 583 C CA . TRP A 1 83 ? -11.349 5.098 -0.749 1.00 97.25 83 TRP A CA 1
ATOM 584 C C . TRP A 1 83 ? -12.117 4.273 0.279 1.00 97.25 83 TRP A C 1
ATOM 586 O O . TRP A 1 83 ? -12.597 3.172 -0.024 1.00 97.25 83 TRP A O 1
ATOM 596 N N . VAL A 1 84 ? -12.217 4.827 1.481 1.00 95.69 84 VAL A N 1
ATOM 597 C CA . VAL A 1 84 ? -12.949 4.283 2.626 1.00 95.69 84 VAL A CA 1
ATOM 598 C C . VAL A 1 84 ? -14.046 5.259 3.017 1.00 95.69 84 VAL A C 1
ATOM 600 O O . VAL A 1 84 ? -13.849 6.464 2.909 1.00 95.69 84 VAL A O 1
ATOM 603 N N . THR A 1 85 ? -15.182 4.761 3.490 1.00 93.19 85 THR A N 1
ATOM 604 C CA . THR A 1 85 ? -16.299 5.623 3.893 1.00 93.19 85 THR A CA 1
ATOM 605 C C . THR A 1 85 ? -16.307 5.745 5.411 1.00 93.19 85 THR A C 1
ATOM 607 O O . THR A 1 85 ? -16.265 4.742 6.124 1.00 93.19 85 THR A O 1
ATOM 610 N N . ARG A 1 86 ? -16.315 6.967 5.936 1.00 92.06 86 ARG A N 1
ATOM 611 C CA . ARG A 1 86 ? -16.355 7.261 7.375 1.00 92.06 86 ARG A CA 1
ATOM 612 C C . ARG A 1 86 ? -17.422 8.318 7.610 1.00 92.06 86 ARG A C 1
ATOM 614 O O . ARG A 1 86 ? -17.399 9.350 6.951 1.00 92.06 86 ARG A O 1
ATOM 621 N N . ASP A 1 87 ? -18.366 8.040 8.505 1.00 89.31 87 ASP A N 1
ATOM 622 C CA . ASP A 1 87 ? -19.513 8.917 8.801 1.00 89.31 87 ASP A CA 1
ATOM 623 C C . ASP A 1 87 ? -20.254 9.398 7.539 1.00 89.31 87 ASP A C 1
ATOM 625 O O . ASP A 1 87 ? -20.603 10.566 7.402 1.00 89.31 87 ASP A O 1
ATOM 629 N N . GLY A 1 88 ? -20.434 8.495 6.568 1.00 89.69 88 GLY A N 1
ATOM 630 C CA . GLY A 1 88 ? -21.098 8.798 5.296 1.00 89.69 88 GLY A CA 1
ATOM 631 C C . GLY A 1 88 ? -20.257 9.582 4.279 1.00 89.69 88 GLY A C 1
ATOM 632 O O . GLY A 1 88 ? -20.766 9.904 3.211 1.00 89.69 88 GLY A O 1
ATOM 633 N N . MET A 1 89 ? -18.982 9.868 4.565 1.00 91.12 89 MET A N 1
ATOM 634 C CA . MET A 1 89 ? -18.075 10.578 3.657 1.00 91.12 89 MET A CA 1
ATOM 635 C C . MET A 1 89 ? -16.957 9.676 3.137 1.00 91.12 89 MET A C 1
ATOM 637 O O . MET A 1 89 ? -16.318 8.954 3.904 1.00 91.12 89 MET A O 1
ATOM 641 N N . ASP A 1 90 ? -16.666 9.774 1.842 1.00 93.69 90 ASP A N 1
ATOM 642 C CA . ASP A 1 90 ? -15.542 9.071 1.230 1.00 93.69 90 ASP A CA 1
ATOM 643 C C . ASP A 1 90 ? -14.217 9.788 1.508 1.00 93.69 90 ASP A C 1
ATOM 645 O O . ASP A 1 90 ? -13.994 10.938 1.129 1.00 93.69 90 ASP A O 1
ATOM 649 N N . VAL A 1 91 ? -13.299 9.064 2.138 1.00 93.75 91 VAL A N 1
ATOM 650 C CA . VAL A 1 91 ? -11.955 9.513 2.487 1.00 93.75 91 VAL A CA 1
ATOM 651 C C . VAL A 1 91 ? -10.941 8.693 1.705 1.00 93.75 91 VAL A C 1
ATOM 653 O O . VAL A 1 91 ? -10.951 7.461 1.709 1.00 93.75 91 VAL A O 1
ATOM 656 N N . MET A 1 92 ? -10.025 9.383 1.030 1.00 95.69 92 MET A N 1
ATOM 657 C CA . MET A 1 92 ? -8.919 8.740 0.331 1.00 95.69 92 MET A CA 1
ATOM 658 C C . MET A 1 92 ? -7.753 8.478 1.288 1.00 95.69 92 MET A C 1
ATOM 660 O O . MET A 1 92 ? -7.264 9.384 1.961 1.00 95.69 92 MET A O 1
ATOM 664 N N . VAL A 1 93 ? -7.269 7.239 1.305 1.00 95.62 93 VAL A N 1
ATOM 665 C CA . VAL A 1 93 ? -6.137 6.783 2.115 1.00 95.62 93 VAL A CA 1
ATOM 666 C C . VAL A 1 93 ? -5.068 6.112 1.254 1.00 95.62 93 VAL A C 1
ATOM 668 O O . VAL A 1 93 ? -5.318 5.627 0.143 1.00 95.62 93 VAL A O 1
ATOM 671 N N . ARG A 1 94 ? -3.835 6.075 1.773 1.00 96.38 94 ARG A N 1
ATOM 672 C CA . ARG A 1 94 ? -2.732 5.319 1.163 1.00 96.38 94 ARG A CA 1
ATOM 673 C C . ARG A 1 94 ? -2.948 3.821 1.434 1.00 96.38 94 ARG A C 1
ATOM 675 O O . ARG A 1 94 ? -3.034 3.449 2.605 1.00 96.38 94 ARG A O 1
ATOM 682 N N . PRO A 1 95 ? -2.959 2.952 0.407 1.00 97.81 95 PRO A N 1
ATOM 683 C CA . PRO A 1 95 ? -3.142 1.513 0.598 1.00 97.81 95 PRO A CA 1
ATOM 684 C C . PRO A 1 95 ? -2.096 0.874 1.511 1.00 97.81 95 PRO A C 1
ATOM 686 O O . PRO A 1 95 ? -2.432 0.004 2.300 1.00 97.81 95 PRO A O 1
ATOM 689 N N . SER A 1 96 ? -0.844 1.338 1.458 1.00 96.44 96 SER A N 1
ATOM 690 C CA . SER A 1 96 ? 0.230 0.848 2.331 1.00 96.44 96 SER A CA 1
ATOM 691 C C . SER A 1 96 ? -0.072 1.089 3.810 1.00 96.44 96 SER A C 1
ATOM 693 O O . SER A 1 96 ? 0.176 0.226 4.640 1.00 96.44 96 SER A O 1
ATOM 695 N N . ARG A 1 97 ? -0.665 2.240 4.136 1.00 96.19 97 ARG A N 1
ATOM 696 C CA . ARG A 1 97 ? -1.080 2.581 5.499 1.00 96.19 97 ARG A CA 1
ATOM 697 C C . ARG A 1 97 ? -2.275 1.745 5.954 1.00 96.19 97 ARG A C 1
ATOM 699 O O . ARG A 1 97 ? -2.284 1.274 7.084 1.00 96.19 97 ARG A O 1
ATOM 706 N N . TYR A 1 98 ? -3.254 1.547 5.071 1.00 97.50 98 TYR A N 1
ATOM 707 C CA . TYR A 1 98 ? -4.400 0.681 5.350 1.00 97.50 98 TYR A CA 1
ATOM 708 C C . TYR A 1 98 ? -3.970 -0.775 5.574 1.00 97.50 98 TYR A C 1
ATOM 710 O O . TYR A 1 98 ? -4.453 -1.420 6.494 1.00 97.50 98 TYR A O 1
ATOM 718 N N . ALA A 1 99 ? -3.009 -1.270 4.788 1.00 97.75 99 ALA A N 1
ATOM 719 C CA . ALA A 1 99 ? -2.462 -2.613 4.952 1.00 97.75 99 ALA A CA 1
ATOM 720 C C . ALA A 1 99 ? -1.844 -2.829 6.333 1.00 97.75 99 ALA A C 1
ATOM 722 O O . ALA A 1 99 ? -2.006 -3.904 6.897 1.00 97.75 99 ALA A O 1
ATOM 723 N N . VAL A 1 100 ? -1.156 -1.820 6.882 1.00 96.62 100 VAL A N 1
ATOM 724 C CA . VAL A 1 100 ? -0.623 -1.925 8.244 1.00 96.62 100 VAL A CA 1
ATOM 725 C C . VAL A 1 100 ? -1.753 -1.980 9.265 1.00 96.62 100 VAL A C 1
ATOM 727 O O . VAL A 1 100 ? -1.736 -2.883 10.087 1.00 96.62 100 VAL A O 1
ATOM 730 N N . ALA A 1 101 ? -2.760 -1.103 9.162 1.00 96.19 101 ALA A N 1
ATOM 731 C CA . ALA A 1 101 ? -3.935 -1.147 10.042 1.00 96.19 101 ALA A CA 1
ATOM 732 C C . ALA A 1 101 ? -4.610 -2.532 10.034 1.00 96.19 101 ALA A C 1
ATOM 734 O O . ALA A 1 101 ? -4.999 -3.056 11.073 1.00 96.19 101 ALA A O 1
ATOM 735 N N . LEU A 1 102 ? -4.714 -3.144 8.849 1.00 96.62 102 LEU A N 1
ATOM 736 C CA . LEU A 1 102 ? -5.275 -4.482 8.670 1.00 96.62 102 LEU A CA 1
ATOM 737 C C . LEU A 1 102 ? -4.388 -5.581 9.260 1.00 96.62 102 LEU A C 1
ATOM 739 O O . LEU A 1 102 ? -4.902 -6.497 9.892 1.00 96.62 102 LEU A O 1
ATOM 743 N N . ALA A 1 103 ? -3.072 -5.495 9.069 1.00 95.38 103 ALA A N 1
ATOM 744 C CA . ALA A 1 103 ? -2.130 -6.494 9.564 1.00 95.38 103 ALA A CA 1
ATOM 745 C C . ALA A 1 103 ? -1.966 -6.453 11.091 1.00 95.38 103 ALA A C 1
ATOM 747 O O . ALA A 1 103 ? -1.769 -7.499 11.704 1.00 95.38 103 ALA A O 1
ATOM 748 N N . THR A 1 104 ? -2.038 -5.268 11.703 1.00 91.56 104 THR A N 1
ATOM 749 C CA . THR A 1 104 ? -1.929 -5.107 13.161 1.00 91.56 104 THR A CA 1
ATOM 750 C C . THR A 1 104 ? -3.263 -5.291 13.874 1.00 91.56 104 THR A C 1
ATOM 752 O O . THR A 1 104 ? -3.268 -5.611 15.058 1.00 91.56 104 THR A O 1
ATOM 755 N N . GLY A 1 105 ? -4.385 -5.079 13.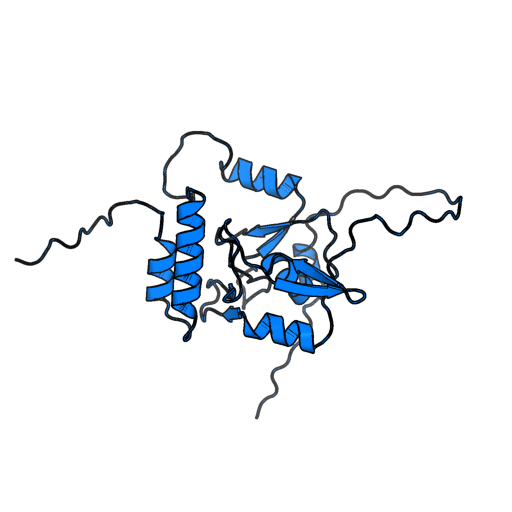180 1.00 92.50 105 GLY A N 1
ATOM 756 C CA . GLY A 1 105 ? -5.713 -5.024 13.792 1.00 92.50 105 GLY A CA 1
ATOM 757 C C . GLY A 1 105 ? -5.955 -3.757 14.620 1.00 92.50 105 GLY A C 1
ATOM 758 O O . GLY A 1 105 ? -6.979 -3.661 15.288 1.00 92.50 105 GLY A O 1
ATOM 759 N N . GLU A 1 106 ? -5.039 -2.786 14.563 1.00 91.50 106 GLU A N 1
ATOM 760 C CA . GLU A 1 106 ? -5.061 -1.574 15.383 1.00 91.50 106 GLU A CA 1
ATOM 761 C C . GLU A 1 106 ? -5.231 -0.313 14.520 1.00 91.50 106 GLU A C 1
ATOM 763 O O . GLU A 1 106 ? -4.647 -0.221 13.430 1.00 91.50 106 GLU A O 1
ATOM 768 N N . PRO A 1 107 ? -5.984 0.703 14.987 1.00 93.19 107 PRO A N 1
ATOM 769 C CA . PRO A 1 107 ? -6.080 1.981 14.294 1.00 93.19 107 PRO A CA 1
ATOM 770 C C . PRO A 1 107 ? -4.713 2.658 14.164 1.00 93.19 107 PRO A C 1
ATOM 772 O O . PRO A 1 107 ? -3.972 2.773 15.135 1.00 93.19 107 PRO A O 1
ATOM 775 N N . VAL A 1 108 ? -4.392 3.179 12.978 1.00 93.12 108 VAL A N 1
ATOM 776 C CA . VAL A 1 108 ? -3.101 3.839 12.722 1.00 93.12 108 VAL A CA 1
ATOM 777 C C . VAL A 1 108 ? -3.186 5.342 13.031 1.00 93.12 108 VAL A C 1
ATOM 779 O O . VAL A 1 108 ? -3.867 6.063 12.283 1.00 93.12 108 VAL A O 1
ATOM 782 N N . PRO A 1 109 ? -2.459 5.852 14.048 1.00 92.25 109 PRO A N 1
ATOM 783 C CA . PRO A 1 109 ? -2.445 7.268 14.429 1.00 92.25 109 PRO A CA 1
ATOM 784 C C . PRO A 1 109 ? -2.021 8.201 13.287 1.00 92.25 109 PRO A C 1
ATOM 786 O O . PRO A 1 109 ? -1.102 7.856 12.538 1.00 92.25 109 PRO A O 1
ATOM 789 N N . PRO A 1 110 ? -2.677 9.364 13.111 1.00 87.62 110 PRO A N 1
ATOM 790 C CA . PRO A 1 110 ? -2.526 10.251 11.945 1.00 87.62 110 PRO A CA 1
ATOM 791 C C . PRO A 1 110 ? -1.094 10.754 11.692 1.00 87.62 110 PRO A C 1
ATOM 793 O O . PRO A 1 110 ? -0.747 11.041 10.550 1.00 87.62 110 PRO A O 1
ATOM 796 N N . ASP A 1 111 ? -0.277 10.839 12.735 1.00 85.81 111 ASP A N 1
ATOM 797 C CA . ASP A 1 111 ? 1.101 11.334 12.762 1.00 85.81 111 ASP A CA 1
ATOM 798 C C . ASP A 1 111 ? 2.149 10.298 12.324 1.00 85.81 111 ASP A C 1
ATOM 800 O O . ASP A 1 111 ? 3.257 10.663 11.920 1.00 85.81 111 ASP A O 1
ATOM 804 N N . LEU A 1 112 ? 1.799 9.010 12.344 1.00 88.75 112 LEU A N 1
ATOM 805 C CA . LEU A 1 112 ? 2.655 7.959 11.801 1.00 88.75 112 LEU A CA 1
ATOM 806 C C . LEU A 1 112 ? 2.585 7.934 10.275 1.00 88.75 112 LEU A C 1
ATOM 808 O O . LEU A 1 112 ? 1.626 8.404 9.673 1.00 88.75 112 LEU A O 1
ATOM 812 N N . VAL A 1 113 ? 3.573 7.342 9.617 1.00 87.31 113 VAL A N 1
ATOM 813 C CA . VAL A 1 113 ? 3.598 7.127 8.168 1.00 87.31 113 VAL A CA 1
ATOM 814 C C . VAL A 1 113 ? 3.979 5.694 7.835 1.00 87.31 113 VAL A C 1
ATOM 816 O O . VAL A 1 113 ? 4.726 5.047 8.559 1.00 87.31 113 VAL A O 1
ATOM 819 N N . ALA A 1 114 ? 3.451 5.196 6.717 1.00 89.00 114 ALA A N 1
ATOM 820 C CA . ALA A 1 114 ? 3.808 3.887 6.190 1.00 89.00 114 ALA A CA 1
ATOM 821 C C . ALA A 1 114 ? 5.126 3.995 5.411 1.00 89.00 114 ALA A C 1
ATOM 823 O O . ALA A 1 114 ? 5.172 4.632 4.355 1.00 89.00 114 ALA A O 1
ATOM 824 N N . MET A 1 115 ? 6.180 3.377 5.932 1.00 89.44 115 MET A N 1
ATOM 825 C CA . MET A 1 115 ? 7.528 3.391 5.377 1.00 89.44 115 MET A CA 1
ATOM 826 C C . MET A 1 115 ? 7.838 2.072 4.676 1.00 89.44 115 MET A C 1
ATOM 828 O O . MET A 1 115 ? 7.589 0.994 5.212 1.00 89.44 115 MET A O 1
ATOM 832 N N . HIS A 1 116 ? 8.428 2.153 3.484 1.00 87.81 116 HIS A N 1
ATOM 833 C CA . HIS A 1 116 ? 8.955 0.988 2.775 1.00 87.81 116 HIS A CA 1
ATOM 834 C C . HIS A 1 116 ? 10.370 0.688 3.264 1.00 87.81 116 HIS A C 1
ATOM 836 O O . HIS A 1 116 ? 11.333 1.339 2.859 1.00 87.81 116 HIS A O 1
ATOM 842 N N . ASP A 1 117 ? 10.505 -0.298 4.144 1.00 79.94 117 ASP A N 1
ATOM 843 C CA . ASP A 1 117 ? 11.788 -0.609 4.780 1.00 79.94 117 ASP A CA 1
ATOM 844 C C . ASP A 1 117 ? 12.671 -1.535 3.919 1.00 79.94 117 ASP A C 1
ATOM 846 O O . ASP A 1 117 ? 13.896 -1.500 4.005 1.00 79.94 117 ASP A O 1
ATOM 850 N N . ARG A 1 118 ? 12.061 -2.339 3.032 1.00 79.50 118 ARG A N 1
ATOM 851 C CA . ARG A 1 118 ? 12.762 -3.398 2.271 1.00 79.50 118 ARG A CA 1
ATOM 852 C C . ARG A 1 118 ? 12.779 -3.244 0.750 1.00 79.50 118 ARG A C 1
ATOM 854 O O . ARG A 1 118 ? 13.697 -3.746 0.116 1.00 79.50 118 ARG A O 1
ATOM 861 N N . CYS A 1 119 ? 11.770 -2.610 0.152 1.00 82.38 119 CYS A N 1
ATOM 862 C CA . CYS A 1 119 ? 11.551 -2.692 -1.302 1.00 82.38 119 CYS A CA 1
ATOM 863 C C . CYS A 1 119 ? 11.549 -1.350 -2.042 1.00 82.38 119 CYS A C 1
ATOM 865 O O . CYS A 1 119 ? 11.571 -1.358 -3.269 1.00 82.38 119 CYS A O 1
ATOM 867 N N . ASP A 1 120 ? 11.471 -0.218 -1.331 1.00 81.44 120 ASP A N 1
ATOM 868 C CA . ASP A 1 120 ? 11.351 1.130 -1.915 1.00 81.44 120 ASP A CA 1
ATOM 869 C C . ASP A 1 120 ? 10.303 1.245 -3.052 1.00 81.44 120 ASP A C 1
ATOM 871 O O . ASP A 1 120 ? 10.386 2.099 -3.934 1.00 81.44 120 ASP A O 1
ATOM 875 N N . ASN A 1 121 ? 9.278 0.387 -3.023 1.00 88.88 121 ASN A N 1
ATOM 876 C CA . ASN A 1 121 ? 8.240 0.295 -4.041 1.00 88.88 121 ASN A CA 1
ATOM 877 C C . ASN A 1 121 ? 6.950 0.970 -3.538 1.00 88.88 121 ASN A C 1
ATOM 879 O O . ASN A 1 121 ? 6.285 0.413 -2.662 1.00 88.88 121 ASN A O 1
ATOM 883 N N . PRO A 1 122 ? 6.532 2.115 -4.110 1.00 91.06 122 PRO A N 1
ATOM 884 C CA . PRO A 1 122 ? 5.432 2.933 -3.586 1.00 91.06 122 PRO A CA 1
ATOM 885 C C . PRO A 1 122 ? 4.057 2.249 -3.609 1.00 91.06 122 PRO A C 1
ATOM 887 O O . PRO A 1 122 ? 3.145 2.703 -2.914 1.00 91.06 122 PRO A O 1
ATOM 890 N N . ILE A 1 123 ? 3.891 1.178 -4.392 1.00 96.50 123 ILE A N 1
ATOM 891 C CA . ILE A 1 123 ? 2.643 0.405 -4.473 1.00 96.50 123 ILE A CA 1
ATOM 892 C C . ILE A 1 123 ? 2.733 -0.960 -3.782 1.00 96.50 123 ILE A C 1
ATOM 894 O O . ILE A 1 123 ? 1.813 -1.768 -3.902 1.00 96.50 123 ILE A O 1
ATOM 898 N N . CYS A 1 124 ? 3.817 -1.226 -3.049 1.00 97.00 124 CYS A N 1
ATOM 899 C CA . CYS A 1 124 ? 3.895 -2.382 -2.166 1.00 97.00 124 CYS A CA 1
ATOM 900 C C . CYS A 1 124 ? 3.033 -2.149 -0.916 1.00 97.00 124 CYS A C 1
ATOM 902 O O . CYS A 1 124 ? 3.151 -1.113 -0.254 1.00 97.00 124 CYS A O 1
ATOM 904 N N . VAL A 1 125 ? 2.192 -3.134 -0.597 1.00 97.81 125 VAL A N 1
ATOM 905 C CA . VAL A 1 125 ? 1.284 -3.167 0.562 1.00 97.81 125 VAL A CA 1
ATOM 906 C C . VAL A 1 125 ? 1.559 -4.362 1.484 1.00 97.81 125 VAL A C 1
ATOM 908 O O . VAL A 1 125 ? 0.723 -4.716 2.307 1.00 97.81 125 VAL A O 1
ATOM 911 N N . ARG A 1 126 ? 2.726 -5.010 1.359 1.00 96.56 126 ARG A N 1
ATOM 912 C CA . ARG A 1 126 ? 3.101 -6.152 2.207 1.00 96.56 126 ARG A CA 1
ATOM 913 C C . ARG A 1 126 ? 3.427 -5.677 3.623 1.00 96.56 126 ARG A C 1
ATOM 915 O O . ARG A 1 126 ? 4.563 -5.300 3.901 1.00 96.56 126 ARG A O 1
ATOM 922 N N . ALA A 1 127 ? 2.421 -5.694 4.489 1.00 95.88 127 ALA A N 1
ATOM 923 C CA . ALA A 1 127 ? 2.504 -5.274 5.886 1.00 95.88 127 ALA A CA 1
ATOM 924 C C . ALA A 1 127 ? 2.475 -6.446 6.883 1.00 95.88 127 ALA A C 1
ATOM 926 O O . ALA A 1 127 ? 2.487 -6.219 8.082 1.00 95.88 127 ALA A O 1
ATOM 927 N N . ALA A 1 128 ? 2.467 -7.696 6.414 1.00 94.00 128 ALA A N 1
ATOM 928 C CA . ALA A 1 128 ? 2.515 -8.871 7.280 1.00 94.00 128 ALA A CA 1
ATOM 929 C C . ALA A 1 128 ? 3.783 -9.703 7.048 1.00 94.00 128 ALA A C 1
ATOM 931 O O . ALA A 1 128 ? 4.395 -9.665 5.972 1.00 94.00 128 ALA A O 1
ATOM 932 N N . TRP A 1 129 ? 4.147 -10.470 8.073 1.00 92.12 129 TRP A N 1
ATOM 933 C CA . TRP A 1 129 ? 5.186 -11.492 8.007 1.00 92.12 129 TRP A CA 1
ATOM 934 C C . TRP A 1 129 ? 4.778 -12.622 7.056 1.00 92.12 129 TRP A C 1
ATOM 936 O O . TRP A 1 129 ? 3.600 -12.949 6.922 1.00 92.12 129 TRP A O 1
ATOM 946 N N . VAL A 1 130 ? 5.755 -13.214 6.367 1.00 90.56 130 VAL A N 1
ATOM 947 C CA . VAL A 1 130 ? 5.555 -14.420 5.544 1.00 90.56 130 VAL A CA 1
ATOM 948 C C . VAL A 1 130 ? 6.676 -15.394 5.873 1.00 90.56 130 VAL A C 1
ATOM 950 O O . VAL A 1 130 ? 7.830 -15.153 5.517 1.00 90.56 130 VAL A O 1
ATOM 953 N N . GLY A 1 131 ? 6.349 -16.471 6.590 1.00 89.44 131 GLY A N 1
ATOM 954 C CA . GLY A 1 131 ? 7.363 -17.324 7.210 1.00 89.44 131 GLY A CA 1
ATOM 955 C C . GLY A 1 131 ? 8.262 -16.495 8.132 1.00 89.44 131 GLY A C 1
ATOM 956 O O . GLY A 1 131 ? 7.771 -15.749 8.973 1.00 89.44 131 GLY A O 1
ATOM 957 N N . THR A 1 132 ? 9.575 -16.563 7.920 1.00 88.50 132 THR A N 1
ATOM 958 C CA . THR A 1 132 ? 10.581 -15.779 8.660 1.00 88.50 132 THR A CA 1
ATOM 959 C C . THR A 1 132 ? 10.880 -14.406 8.041 1.00 88.50 132 THR A C 1
ATOM 961 O O . THR A 1 132 ? 11.719 -13.666 8.552 1.00 88.50 132 THR A O 1
ATOM 964 N N . SER A 1 133 ? 10.223 -14.045 6.932 1.00 86.38 133 SER A N 1
ATOM 965 C CA . SER A 1 133 ? 10.475 -12.791 6.218 1.00 86.38 133 SER A CA 1
ATOM 966 C C . SER A 1 133 ? 9.657 -11.634 6.811 1.00 86.38 133 SER A C 1
ATOM 968 O O . SER A 1 133 ? 8.419 -11.716 6.801 1.00 86.38 133 SER A O 1
ATOM 970 N N . PRO A 1 134 ? 10.299 -10.533 7.256 1.00 90.81 134 PRO A N 1
ATOM 971 C CA . PRO A 1 134 ? 9.615 -9.385 7.848 1.00 90.81 134 PRO A CA 1
ATOM 972 C C . PRO A 1 134 ? 8.732 -8.650 6.834 1.00 90.81 134 PRO A C 1
ATOM 974 O O . PRO A 1 134 ? 8.960 -8.772 5.625 1.00 90.81 134 PRO A O 1
ATOM 977 N N . PRO A 1 135 ? 7.745 -7.857 7.287 1.00 93.19 135 PRO A N 1
ATOM 978 C CA . PRO A 1 135 ? 6.933 -7.021 6.408 1.00 93.19 135 PRO A CA 1
ATOM 979 C C . PRO A 1 135 ? 7.787 -6.012 5.623 1.00 93.19 135 PRO A C 1
ATOM 981 O O . PRO A 1 135 ? 8.863 -5.593 6.048 1.00 93.19 135 PRO A O 1
ATOM 984 N N . HIS A 1 136 ? 7.307 -5.602 4.447 1.00 92.75 136 HIS A N 1
ATOM 985 C CA . HIS A 1 136 ? 7.963 -4.567 3.637 1.00 92.75 136 HIS A CA 1
ATOM 986 C C . HIS A 1 136 ? 7.528 -3.156 4.017 1.00 92.75 136 HIS A C 1
ATOM 988 O O . HIS A 1 136 ? 8.264 -2.205 3.742 1.00 92.75 136 HIS A O 1
ATOM 994 N N . VAL A 1 137 ? 6.321 -3.027 4.569 1.00 93.38 137 VAL A N 1
ATOM 995 C CA . VAL A 1 137 ? 5.722 -1.770 5.003 1.00 93.38 137 VAL A CA 1
ATOM 996 C C . VAL A 1 137 ? 5.590 -1.794 6.516 1.00 93.38 137 VAL A C 1
ATOM 998 O O . VAL A 1 137 ? 4.934 -2.678 7.060 1.00 93.38 137 VAL A O 1
ATOM 1001 N N . VAL A 1 138 ? 6.185 -0.800 7.166 1.00 91.19 138 VAL A N 1
ATOM 1002 C CA . VAL A 1 138 ? 6.128 -0.605 8.619 1.00 91.19 138 VAL A CA 1
ATOM 1003 C C . VAL A 1 138 ? 5.645 0.802 8.947 1.00 91.19 138 VAL A C 1
ATOM 1005 O O . VAL A 1 138 ? 5.697 1.687 8.090 1.00 91.19 138 VAL A O 1
ATOM 1008 N N . LEU A 1 139 ? 5.158 1.025 10.167 1.00 89.69 139 LEU A N 1
ATOM 1009 C CA . LEU A 1 139 ? 4.899 2.383 10.646 1.00 89.69 139 LEU A CA 1
ATOM 1010 C C . LEU A 1 139 ? 6.170 2.992 11.220 1.00 89.69 139 LEU A C 1
ATOM 1012 O O . LEU A 1 139 ? 6.985 2.305 11.826 1.00 89.69 139 LEU A O 1
ATOM 1016 N N . GLY A 1 140 ? 6.302 4.298 11.054 1.00 85.12 140 GLY A N 1
ATOM 1017 C CA . GLY A 1 140 ? 7.259 5.110 11.791 1.00 85.12 140 GLY A CA 1
ATOM 1018 C C . GLY A 1 140 ? 6.767 6.539 11.883 1.00 85.12 140 GLY A C 1
ATOM 1019 O O . GLY A 1 140 ? 5.757 6.904 11.276 1.00 85.12 140 GLY A O 1
ATOM 1020 N N . THR A 1 141 ? 7.473 7.358 12.643 1.00 83.44 141 THR A N 1
ATOM 1021 C CA . THR A 1 141 ? 7.195 8.789 12.708 1.00 83.44 141 THR A CA 1
ATOM 1022 C C . THR A 1 141 ? 7.674 9.493 11.438 1.00 83.44 141 THR A C 1
ATOM 1024 O O . THR A 1 141 ? 8.466 8.967 10.650 1.00 83.44 141 THR A O 1
ATOM 1027 N N . GLN A 1 142 ? 7.240 10.737 11.240 1.00 74.12 142 GLN A N 1
ATOM 1028 C CA . GLN A 1 142 ? 7.823 11.584 10.198 1.00 74.12 142 GLN A CA 1
ATOM 1029 C C . GLN A 1 142 ? 9.329 11.806 10.401 1.00 74.12 142 GLN A C 1
ATOM 1031 O O . GLN A 1 142 ? 10.060 11.882 9.415 1.00 74.12 142 GLN A O 1
ATOM 1036 N N . ALA A 1 143 ? 9.804 11.854 11.650 1.00 70.19 143 ALA A N 1
ATOM 1037 C CA . ALA A 1 143 ? 11.229 11.929 11.958 1.00 70.19 143 ALA A CA 1
ATOM 1038 C C . ALA A 1 143 ? 11.965 10.644 11.546 1.00 70.19 143 ALA A C 1
ATOM 1040 O O . ALA A 1 143 ? 13.021 10.735 10.925 1.00 70.19 143 ALA A O 1
ATOM 1041 N N . ASP A 1 144 ? 11.381 9.466 11.783 1.00 69.31 144 ASP A N 1
ATOM 1042 C CA . ASP A 1 144 ? 11.939 8.182 11.333 1.00 69.31 144 ASP A CA 1
ATOM 1043 C C . ASP A 1 144 ? 11.967 8.091 9.813 1.00 69.31 144 ASP A C 1
ATOM 1045 O O . ASP A 1 144 ? 12.949 7.632 9.237 1.00 69.31 144 ASP A O 1
ATOM 1049 N N . ASN A 1 145 ? 10.928 8.583 9.140 1.00 71.50 145 ASN A N 1
ATOM 1050 C CA . ASN A 1 145 ? 10.895 8.644 7.686 1.00 71.50 145 ASN A CA 1
ATOM 1051 C C . ASN A 1 145 ? 11.973 9.596 7.153 1.00 71.50 145 ASN A C 1
ATOM 1053 O O . ASN A 1 145 ? 12.711 9.225 6.247 1.00 71.50 145 ASN A O 1
ATOM 1057 N N . LEU A 1 146 ? 12.133 10.790 7.733 1.00 68.81 146 LEU A N 1
ATOM 1058 C CA . LEU A 1 146 ? 13.198 11.732 7.370 1.00 68.81 146 LEU A CA 1
ATOM 1059 C C . LEU A 1 146 ? 14.596 11.169 7.663 1.00 68.81 146 LEU A C 1
ATOM 1061 O O . LEU A 1 146 ? 15.486 11.306 6.829 1.00 68.81 146 LEU A O 1
ATOM 1065 N N . SER A 1 147 ? 14.785 10.498 8.799 1.00 61.59 147 SER A N 1
ATOM 1066 C CA . SER A 1 147 ? 16.039 9.848 9.192 1.00 61.59 147 SER A CA 1
ATOM 1067 C C . SER A 1 147 ? 16.354 8.650 8.300 1.00 61.59 147 SER A C 1
ATOM 1069 O O . SER A 1 147 ? 17.480 8.509 7.830 1.00 61.59 147 SER A O 1
ATOM 1071 N N . SER A 1 148 ? 15.355 7.831 7.967 1.00 57.06 148 SER A N 1
ATOM 1072 C CA . SER A 1 148 ? 15.456 6.755 6.980 1.00 57.06 148 SER A CA 1
ATOM 1073 C C . SER A 1 148 ? 15.788 7.332 5.610 1.00 57.06 148 SER A C 1
ATOM 1075 O O . SER A 1 148 ? 16.683 6.832 4.943 1.00 57.06 148 SER A O 1
ATOM 1077 N N . MET A 1 149 ? 15.169 8.443 5.205 1.00 52.97 149 MET A N 1
ATOM 1078 C CA . MET A 1 149 ? 15.514 9.155 3.973 1.00 52.97 149 MET A CA 1
ATOM 1079 C C . MET A 1 149 ? 16.937 9.728 4.005 1.00 52.97 149 MET A C 1
ATOM 1081 O O . MET A 1 149 ? 17.626 9.642 2.992 1.00 52.97 149 MET A O 1
ATOM 1085 N N . GLY A 1 150 ? 17.400 10.276 5.130 1.00 51.50 150 GLY A N 1
ATOM 1086 C CA . GLY A 1 150 ? 18.754 10.809 5.315 1.00 51.50 150 GLY A CA 1
ATOM 1087 C C . GLY A 1 150 ? 19.821 9.712 5.335 1.00 51.50 150 GLY A C 1
ATOM 1088 O O . GLY A 1 150 ? 20.830 9.813 4.640 1.00 51.50 150 GLY A O 1
ATOM 1089 N N . SER A 1 151 ? 19.541 8.606 6.025 1.00 51.25 151 SER A N 1
ATOM 1090 C CA . SER A 1 151 ? 20.373 7.397 6.087 1.00 51.25 151 SER A CA 1
ATOM 1091 C C . SER A 1 151 ? 20.401 6.664 4.741 1.00 51.25 151 SER A C 1
ATOM 1093 O O . SER A 1 151 ? 21.440 6.157 4.325 1.00 51.25 151 SER A O 1
ATOM 1095 N N . LYS A 1 152 ? 19.286 6.694 3.995 1.00 50.28 152 LYS A N 1
ATOM 1096 C CA . LYS A 1 152 ? 19.166 6.262 2.589 1.00 50.28 152 LYS A CA 1
ATOM 1097 C C . LYS A 1 152 ? 19.611 7.349 1.586 1.00 50.28 152 LYS A C 1
ATOM 1099 O O . LYS A 1 152 ? 19.433 7.161 0.383 1.00 50.28 152 LYS A O 1
ATOM 1104 N N . ARG A 1 153 ? 20.171 8.480 2.055 1.00 51.78 153 ARG A N 1
ATOM 1105 C CA . ARG A 1 153 ? 20.651 9.650 1.278 1.00 51.78 153 ARG A CA 1
ATOM 1106 C C . ARG A 1 153 ? 19.731 10.062 0.117 1.00 51.78 153 ARG A C 1
ATOM 1108 O O . ARG A 1 153 ? 20.185 10.360 -0.982 1.00 51.78 153 ARG A O 1
ATOM 1115 N N . ARG A 1 154 ? 18.419 10.095 0.366 1.00 50.06 154 ARG A N 1
ATOM 1116 C CA . ARG A 1 154 ? 17.417 10.718 -0.517 1.00 50.06 154 ARG A CA 1
ATOM 1117 C C . ARG A 1 154 ? 17.427 12.251 -0.420 1.00 50.06 154 ARG A C 1
ATOM 1119 O O . ARG A 1 154 ? 16.839 12.911 -1.269 1.00 50.06 154 ARG A O 1
ATOM 1126 N N . GLY A 1 155 ? 18.098 12.806 0.594 1.00 41.81 155 GLY A N 1
ATOM 1127 C CA . GLY A 1 155 ? 18.461 14.222 0.685 1.00 41.81 155 GLY A CA 1
ATOM 1128 C C . GLY A 1 155 ? 19.803 14.457 -0.009 1.00 41.81 155 GLY A C 1
ATOM 1129 O O . GLY A 1 155 ? 20.772 13.771 0.304 1.00 41.81 155 GLY A O 1
ATOM 1130 N N . GLY A 1 156 ? 19.827 15.369 -0.983 1.00 45.34 156 GLY A N 1
ATOM 1131 C CA . GLY A 1 156 ? 20.895 15.546 -1.972 1.00 45.34 156 GLY A CA 1
ATOM 1132 C C . GLY A 1 156 ? 22.328 15.385 -1.450 1.00 45.34 156 GLY A C 1
ATOM 1133 O O . GLY A 1 156 ? 22.771 16.106 -0.563 1.00 45.34 156 GLY A O 1
ATOM 1134 N N . GLY A 1 157 ? 23.071 14.446 -2.044 1.00 36.03 157 GLY A N 1
ATOM 1135 C CA . GLY A 1 157 ? 24.482 14.213 -1.739 1.00 36.03 157 GLY A CA 1
ATOM 1136 C C . GLY A 1 157 ? 25.079 13.030 -2.510 1.00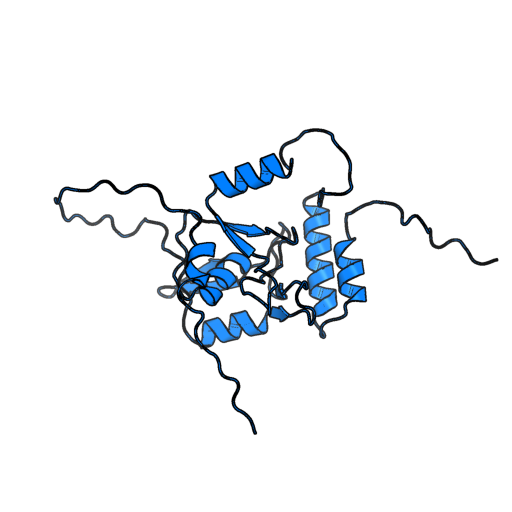 36.03 157 GLY A C 1
ATOM 1137 O O . GLY A 1 15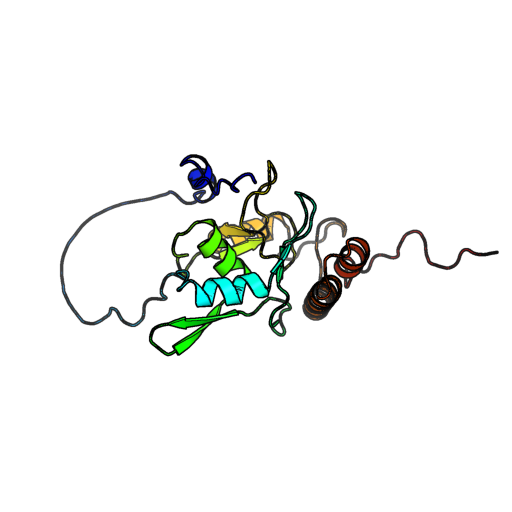7 ? 24.903 11.874 -2.133 1.00 36.03 157 GLY A O 1
ATOM 1138 N N . GLN A 1 158 ? 25.821 13.356 -3.570 1.00 47.09 158 GLN A N 1
ATOM 1139 C CA . GLN A 1 158 ? 26.554 12.506 -4.526 1.00 47.09 158 GLN A CA 1
ATOM 1140 C C . GLN A 1 158 ? 27.284 11.294 -3.888 1.00 47.09 158 GLN A C 1
ATOM 1142 O O . GLN A 1 158 ? 28.269 11.522 -3.194 1.00 47.09 158 GLN A O 1
ATOM 1147 N N . ARG A 1 159 ? 26.834 10.035 -4.110 1.00 37.75 159 ARG A N 1
ATOM 1148 C CA . ARG A 1 159 ? 27.567 8.722 -4.056 1.00 37.75 159 ARG A CA 1
ATOM 1149 C C . ARG A 1 159 ? 26.709 7.616 -4.761 1.00 37.75 159 ARG A C 1
ATOM 1151 O O . ARG A 1 159 ? 25.548 7.887 -5.044 1.00 37.75 159 ARG A O 1
ATOM 1158 N N . PRO A 1 160 ? 27.243 6.425 -5.136 1.00 35.28 160 PRO A N 1
ATOM 1159 C CA . PRO A 1 160 ? 26.934 5.765 -6.417 1.00 35.28 160 PRO A CA 1
ATOM 1160 C C . PRO A 1 160 ? 25.597 4.996 -6.534 1.00 35.28 160 PRO A C 1
ATOM 1162 O O . PRO A 1 160 ? 25.096 4.374 -5.600 1.00 35.28 160 PRO A O 1
ATOM 1165 N N . LEU A 1 161 ? 25.107 4.995 -7.779 1.00 41.81 161 LEU A N 1
ATOM 1166 C CA . LEU A 1 161 ? 23.817 4.604 -8.383 1.00 41.81 161 LEU A CA 1
ATOM 1167 C C . LEU A 1 161 ? 23.290 3.159 -8.169 1.00 41.81 161 LEU A C 1
ATOM 1169 O O . LEU A 1 161 ? 22.477 2.690 -8.961 1.00 41.81 161 LEU A O 1
ATOM 1173 N N . TRP A 1 162 ? 23.747 2.394 -7.175 1.00 39.75 162 TRP A N 1
ATOM 1174 C CA . TRP A 1 162 ? 23.327 0.983 -7.003 1.00 39.75 162 TRP A CA 1
ATOM 1175 C C . TRP A 1 162 ? 22.376 0.713 -5.827 1.00 39.75 162 TRP A C 1
ATOM 1177 O O . TRP A 1 162 ? 21.958 -0.425 -5.645 1.00 39.75 162 TRP A O 1
ATOM 1187 N N . LYS A 1 163 ? 22.049 1.723 -5.008 1.00 39.22 163 LYS A N 1
ATOM 1188 C CA . LYS A 1 163 ? 21.212 1.566 -3.795 1.00 39.22 163 LYS A CA 1
ATOM 1189 C C . LYS A 1 163 ? 20.088 2.608 -3.652 1.00 39.22 163 LYS A C 1
ATOM 1191 O O . LYS A 1 163 ? 19.449 2.663 -2.609 1.00 39.22 163 LYS A O 1
ATOM 1196 N N . HIS A 1 164 ? 19.834 3.414 -4.683 1.00 48.94 164 HIS A N 1
ATOM 1197 C CA . HIS A 1 164 ? 18.692 4.335 -4.745 1.00 48.94 164 HIS A CA 1
ATOM 1198 C C . HIS A 1 164 ? 17.657 3.782 -5.727 1.00 48.94 164 HIS A C 1
ATOM 1200 O O . HIS A 1 164 ? 18.048 3.161 -6.713 1.00 48.94 164 HIS A O 1
ATOM 1206 N N . ASP A 1 165 ? 16.362 4.062 -5.541 1.00 54.09 165 ASP A N 1
ATOM 1207 C CA . ASP A 1 165 ? 15.483 4.033 -6.710 1.00 54.09 165 ASP A CA 1
ATOM 1208 C C . ASP A 1 165 ? 15.811 5.210 -7.641 1.00 54.09 165 ASP A C 1
ATOM 1210 O O . ASP A 1 165 ? 15.716 5.038 -8.846 1.00 54.09 165 ASP A O 1
ATOM 1214 N N . GLY A 1 166 ? 16.261 6.360 -7.107 1.00 61.22 166 GLY A N 1
ATOM 1215 C CA . GLY A 1 166 ? 16.843 7.479 -7.872 1.00 61.22 166 GLY A CA 1
ATOM 1216 C C . GLY A 1 166 ? 15.871 8.137 -8.852 1.00 61.22 166 GLY A C 1
ATOM 1217 O O . GLY A 1 166 ? 16.267 8.977 -9.652 1.00 61.22 166 GLY A O 1
ATOM 1218 N N . LEU A 1 167 ? 14.602 7.738 -8.779 1.00 72.50 167 LEU A N 1
ATOM 1219 C CA . LEU A 1 167 ? 13.616 8.021 -9.796 1.00 72.50 167 LEU A CA 1
ATOM 1220 C C . LEU A 1 167 ? 13.073 9.432 -9.672 1.00 72.50 167 LEU A C 1
ATOM 1222 O O . LEU A 1 167 ? 12.582 9.846 -8.610 1.00 72.50 167 LEU A O 1
ATOM 1226 N N . THR A 1 168 ? 13.007 10.101 -10.816 1.00 84.75 168 THR A N 1
ATOM 1227 C CA . THR A 1 168 ? 12.114 11.234 -11.013 1.00 84.75 168 THR A CA 1
ATOM 1228 C C . THR A 1 168 ? 10.668 10.832 -10.706 1.00 84.75 168 THR A C 1
ATOM 1230 O O . THR A 1 168 ? 10.277 9.658 -10.699 1.00 84.75 168 THR A O 1
ATOM 1233 N N . ARG A 1 169 ? 9.813 11.830 -10.470 1.00 85.38 169 ARG A N 1
ATOM 1234 C CA . ARG A 1 169 ? 8.378 11.592 -10.271 1.00 85.38 169 ARG A CA 1
ATOM 1235 C C . ARG A 1 169 ? 7.757 10.823 -11.444 1.00 85.38 169 ARG A C 1
ATOM 1237 O O . ARG A 1 169 ? 6.965 9.913 -11.212 1.00 85.38 169 ARG A O 1
ATOM 1244 N N . ALA A 1 170 ? 8.120 11.175 -12.677 1.00 88.44 170 ALA A N 1
ATOM 1245 C CA . ALA A 1 170 ? 7.595 10.538 -13.881 1.00 88.44 170 ALA A CA 1
ATOM 1246 C C . ALA A 1 170 ? 7.995 9.059 -13.961 1.00 88.44 170 ALA A C 1
ATOM 1248 O O . ALA A 1 170 ? 7.146 8.198 -14.184 1.00 88.44 170 ALA A O 1
ATOM 1249 N N . GLU A 1 171 ? 9.258 8.749 -13.685 1.00 89.19 171 GLU A N 1
ATOM 1250 C CA . GLU A 1 171 ? 9.759 7.376 -13.663 1.00 89.19 171 GLU A CA 1
ATOM 1251 C C . GLU A 1 171 ? 9.111 6.540 -12.562 1.00 89.19 171 GLU A C 1
ATOM 1253 O O . GLU A 1 171 ? 8.750 5.387 -12.787 1.00 89.19 171 GLU A O 1
ATOM 1258 N N . ARG A 1 172 ? 8.891 7.121 -11.377 1.00 90.25 172 ARG A N 1
ATOM 1259 C CA . ARG A 1 172 ? 8.194 6.447 -10.272 1.00 90.25 172 ARG A CA 1
ATOM 1260 C C . ARG A 1 172 ? 6.763 6.096 -10.655 1.00 90.25 172 ARG A C 1
ATOM 1262 O O . ARG A 1 172 ? 6.299 4.985 -10.388 1.00 90.25 172 ARG A O 1
ATOM 1269 N N . VAL A 1 173 ? 6.067 7.029 -11.303 1.00 92.94 173 VAL A N 1
ATOM 1270 C CA . VAL A 1 173 ? 4.726 6.800 -11.851 1.00 92.94 173 VAL A CA 1
ATOM 1271 C C . VAL A 1 173 ? 4.765 5.693 -12.904 1.00 92.94 173 VAL A C 1
ATOM 1273 O O . VAL A 1 173 ? 3.939 4.783 -12.843 1.00 92.94 173 VAL A O 1
ATOM 1276 N N . ALA A 1 174 ? 5.725 5.733 -13.831 1.00 93.81 174 ALA A N 1
ATOM 1277 C CA . ALA A 1 174 ? 5.879 4.731 -14.883 1.00 93.81 174 ALA A CA 1
ATOM 1278 C C . ALA A 1 174 ? 6.146 3.333 -14.307 1.00 93.81 174 ALA A C 1
ATOM 1280 O O . ALA A 1 174 ? 5.438 2.391 -14.657 1.00 93.81 174 ALA A O 1
ATOM 1281 N N . ARG A 1 175 ? 7.077 3.209 -13.353 1.00 93.56 175 ARG A N 1
ATOM 1282 C CA . ARG A 1 175 ? 7.366 1.959 -12.633 1.00 93.56 175 ARG A CA 1
ATOM 1283 C C . ARG A 1 175 ? 6.126 1.408 -11.941 1.00 93.56 175 ARG A C 1
ATOM 1285 O O . ARG A 1 175 ? 5.833 0.224 -12.051 1.00 93.56 175 ARG A O 1
ATOM 1292 N N . SER A 1 176 ? 5.378 2.262 -11.250 1.00 95.44 176 SER A N 1
ATOM 1293 C CA . SER A 1 176 ? 4.180 1.842 -10.515 1.00 95.44 176 SER A CA 1
ATOM 1294 C C . SER A 1 176 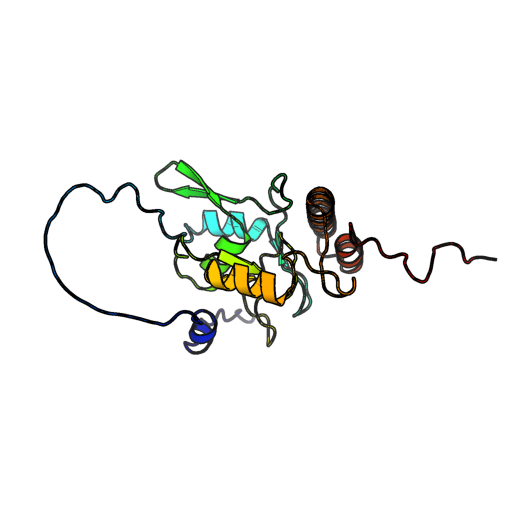? 3.075 1.358 -11.456 1.00 95.44 176 SER A C 1
ATOM 1296 O O . SER A 1 176 ? 2.428 0.347 -11.189 1.00 95.44 176 SER A O 1
ATOM 1298 N N . LYS A 1 177 ? 2.888 2.031 -12.598 1.00 96.56 177 LYS A N 1
ATOM 1299 C CA . LYS A 1 177 ? 1.970 1.574 -13.651 1.00 96.56 177 LYS A CA 1
ATOM 1300 C C . LYS A 1 177 ? 2.422 0.233 -14.234 1.00 96.56 177 LYS A C 1
ATOM 1302 O O . LYS A 1 177 ? 1.627 -0.699 -14.244 1.00 96.56 177 LYS A O 1
ATOM 1307 N N . ALA A 1 178 ? 3.696 0.117 -14.609 1.00 95.62 178 ALA A N 1
ATOM 1308 C CA . ALA A 1 178 ? 4.266 -1.109 -15.162 1.00 95.62 178 ALA A CA 1
ATOM 1309 C C . ALA A 1 178 ? 4.131 -2.296 -14.199 1.00 95.62 178 ALA A C 1
ATOM 1311 O O . ALA A 1 178 ? 3.733 -3.377 -14.616 1.00 95.62 178 ALA A O 1
ATOM 1312 N N . LEU A 1 179 ? 4.393 -2.093 -12.904 1.00 95.81 179 LEU A N 1
ATOM 1313 C CA . LEU A 1 179 ? 4.230 -3.124 -11.878 1.00 95.81 179 LEU A CA 1
ATOM 1314 C C . LEU A 1 179 ? 2.779 -3.572 -11.742 1.00 95.81 179 LEU A C 1
ATOM 1316 O O . LEU A 1 179 ? 2.512 -4.768 -11.699 1.00 95.81 179 LEU A O 1
ATOM 1320 N N . ARG A 1 180 ? 1.845 -2.618 -11.680 1.00 96.69 180 ARG A N 1
ATOM 1321 C CA . ARG A 1 180 ? 0.415 -2.919 -11.610 1.00 96.69 180 ARG A CA 1
ATOM 1322 C C . ARG A 1 180 ? -0.039 -3.726 -12.819 1.00 96.69 180 ARG A C 1
ATOM 1324 O O . ARG A 1 180 ? -0.768 -4.698 -12.653 1.00 96.69 180 ARG A O 1
ATOM 1331 N N . ASP A 1 181 ? 0.363 -3.316 -14.015 1.00 96.31 181 ASP A N 1
ATOM 1332 C CA . ASP A 1 181 ? -0.060 -3.976 -15.246 1.00 96.31 181 ASP A CA 1
ATOM 1333 C C . ASP A 1 181 ? 0.596 -5.364 -15.380 1.00 96.31 181 ASP A C 1
ATOM 1335 O O . ASP A 1 181 ? -0.077 -6.310 -15.779 1.00 96.31 181 ASP A O 1
ATOM 1339 N N . ALA A 1 182 ? 1.846 -5.528 -14.926 1.00 95.94 182 ALA A N 1
ATOM 1340 C CA . ALA A 1 182 ? 2.572 -6.801 -14.920 1.00 95.94 182 ALA A CA 1
ATOM 1341 C C . ALA A 1 182 ? 1.928 -7.900 -14.059 1.00 95.94 182 ALA A C 1
ATOM 1343 O O . ALA A 1 182 ? 2.135 -9.078 -14.338 1.00 95.94 182 ALA A O 1
ATOM 1344 N N . VAL A 1 183 ? 1.183 -7.529 -13.012 1.00 96.75 183 VAL A N 1
ATOM 1345 C CA . VAL A 1 183 ? 0.565 -8.490 -12.081 1.00 96.75 183 VAL A CA 1
ATOM 1346 C C . VAL A 1 183 ? -0.956 -8.588 -12.216 1.00 96.75 183 VAL A C 1
ATOM 1348 O O . VAL A 1 183 ? -1.575 -9.419 -11.555 1.00 96.75 183 VAL A O 1
ATOM 1351 N N . ARG A 1 184 ? -1.590 -7.739 -13.040 1.00 92.69 184 ARG A N 1
ATOM 1352 C CA . ARG A 1 184 ? -3.059 -7.613 -13.104 1.00 92.69 184 ARG A CA 1
ATOM 1353 C C . ARG A 1 184 ? -3.759 -8.911 -13.516 1.00 92.69 184 ARG A C 1
ATOM 1355 O O . ARG A 1 184 ? -4.889 -9.136 -13.100 1.00 92.69 184 ARG A O 1
ATOM 1362 N N . THR A 1 185 ? -3.101 -9.754 -14.305 1.00 91.88 185 THR A N 1
ATOM 1363 C CA . THR A 1 185 ? -3.623 -11.054 -14.761 1.00 91.88 185 THR A CA 1
ATOM 1364 C C . THR A 1 185 ? -3.054 -12.233 -13.967 1.00 91.88 185 THR A C 1
ATOM 1366 O O . THR A 1 185 ? -3.130 -13.370 -14.419 1.00 91.88 185 THR A O 1
ATOM 1369 N N . GLY A 1 186 ? -2.453 -11.969 -12.805 1.00 91.62 186 GLY A N 1
ATOM 1370 C CA . GLY A 1 186 ? -1.721 -12.950 -12.007 1.00 91.62 186 GLY A CA 1
ATOM 1371 C C . GLY A 1 186 ? -0.231 -12.625 -11.915 1.00 91.62 186 GLY A C 1
ATOM 1372 O O . GLY A 1 186 ? 0.302 -11.805 -12.662 1.00 91.62 186 GLY A O 1
ATOM 1373 N N . TRP A 1 187 ? 0.452 -13.254 -10.959 1.00 94.31 187 TRP A N 1
ATOM 1374 C CA . TRP A 1 187 ? 1.862 -12.974 -10.708 1.00 94.31 187 TRP A CA 1
ATOM 1375 C C . TRP A 1 187 ? 2.765 -13.558 -11.798 1.00 94.31 187 TRP A C 1
ATOM 1377 O O . TRP A 1 187 ? 2.870 -14.773 -11.947 1.00 94.31 187 TRP A O 1
ATOM 1387 N N . ASN A 1 188 ? 3.487 -12.687 -12.502 1.00 93.00 188 ASN A N 1
ATOM 1388 C CA . ASN A 1 188 ? 4.573 -13.065 -13.399 1.00 93.00 188 ASN A CA 1
ATOM 1389 C C . ASN A 1 188 ? 5.886 -12.447 -12.898 1.00 93.00 188 ASN A C 1
ATOM 1391 O O . ASN A 1 188 ? 6.105 -11.241 -13.019 1.00 93.00 188 ASN A O 1
ATOM 1395 N N . GLY A 1 189 ? 6.771 -13.282 -12.344 1.00 90.75 189 GLY A N 1
ATOM 1396 C CA . GLY A 1 189 ? 8.026 -12.827 -11.740 1.00 90.75 189 GLY A CA 1
ATOM 1397 C C . GLY A 1 189 ? 8.953 -12.092 -12.715 1.00 90.75 189 GLY A C 1
ATOM 1398 O O . GLY A 1 189 ? 9.576 -11.104 -12.332 1.00 90.75 189 GLY A O 1
ATOM 1399 N N . ASP A 1 190 ? 9.011 -12.507 -13.983 1.00 90.25 190 ASP A N 1
ATOM 1400 C CA . ASP A 1 190 ? 9.811 -11.826 -15.008 1.00 90.25 190 ASP A CA 1
ATOM 1401 C C . ASP A 1 190 ? 9.242 -10.459 -15.376 1.00 90.25 190 ASP A C 1
ATOM 1403 O O . ASP A 1 190 ? 9.986 -9.484 -15.504 1.00 90.25 190 ASP A O 1
ATOM 1407 N N . ALA A 1 191 ? 7.920 -10.362 -15.519 1.00 92.69 191 ALA A N 1
ATOM 1408 C CA . ALA A 1 191 ? 7.254 -9.093 -15.787 1.00 92.69 191 ALA A CA 1
ATOM 1409 C C . ALA A 1 191 ? 7.436 -8.112 -14.618 1.00 92.69 191 ALA A C 1
ATOM 1411 O O . ALA A 1 191 ? 7.733 -6.940 -14.847 1.00 92.69 191 ALA A O 1
ATOM 1412 N N . VAL A 1 192 ? 7.353 -8.597 -13.373 1.00 92.06 192 VAL A N 1
ATOM 1413 C CA . VAL A 1 192 ? 7.635 -7.806 -12.165 1.00 92.06 192 VAL A CA 1
ATOM 1414 C C . VAL A 1 192 ? 9.088 -7.335 -12.143 1.00 92.06 192 VAL A C 1
ATOM 1416 O O . VAL A 1 192 ? 9.331 -6.145 -11.946 1.00 92.06 192 VAL A O 1
ATOM 1419 N N . ARG A 1 193 ? 10.057 -8.224 -12.404 1.00 89.25 193 ARG A N 1
ATOM 1420 C CA . ARG A 1 193 ? 11.481 -7.856 -12.489 1.00 89.25 193 ARG A CA 1
ATOM 1421 C C . ARG A 1 193 ? 11.721 -6.766 -13.530 1.00 89.25 193 ARG A C 1
ATOM 1423 O O . ARG A 1 193 ? 12.355 -5.767 -13.211 1.00 89.25 193 ARG A O 1
ATOM 1430 N N . ARG A 1 194 ? 11.168 -6.906 -14.739 1.00 88.44 194 ARG A N 1
ATOM 1431 C CA . ARG A 1 194 ? 11.268 -5.873 -15.787 1.00 88.44 194 ARG A CA 1
ATOM 1432 C C . ARG A 1 194 ? 10.621 -4.557 -15.363 1.00 88.44 194 ARG A C 1
ATOM 1434 O O . ARG A 1 194 ? 11.210 -3.500 -15.562 1.00 88.44 194 ARG A O 1
ATOM 1441 N N . ALA A 1 195 ? 9.445 -4.610 -14.742 1.00 90.62 195 ALA A N 1
ATOM 1442 C CA . ALA A 1 195 ? 8.758 -3.418 -14.263 1.00 90.62 195 ALA A CA 1
ATOM 1443 C C . ALA A 1 195 ? 9.569 -2.669 -13.192 1.00 90.62 195 ALA A C 1
ATOM 1445 O O . ALA A 1 195 ? 9.620 -1.443 -13.225 1.00 90.62 195 ALA A O 1
ATOM 1446 N N . LEU A 1 196 ? 10.257 -3.377 -12.287 1.00 86.38 196 LEU A N 1
ATOM 1447 C CA . LEU A 1 196 ? 11.138 -2.765 -11.281 1.00 86.38 196 LEU A CA 1
ATOM 1448 C C . LEU A 1 196 ? 12.334 -2.019 -11.894 1.00 86.38 196 LEU A C 1
ATOM 1450 O O . LEU A 1 196 ? 12.826 -1.074 -11.281 1.00 86.38 196 LEU A O 1
ATOM 1454 N N . LEU A 1 197 ? 12.770 -2.390 -13.100 1.00 84.00 197 LEU A N 1
ATOM 1455 C CA . LEU A 1 197 ? 13.856 -1.712 -13.816 1.00 84.00 197 LEU A CA 1
ATOM 1456 C C . LEU A 1 197 ? 13.411 -0.409 -14.500 1.00 84.00 197 LEU A C 1
ATOM 1458 O O . LEU A 1 197 ? 14.257 0.407 -14.867 1.00 84.00 197 LEU A O 1
ATOM 1462 N N . VAL A 1 198 ? 12.102 -0.164 -14.642 1.00 81.50 198 VAL A N 1
ATOM 1463 C CA . VAL A 1 198 ? 11.580 1.069 -15.253 1.00 81.50 198 VAL A CA 1
ATOM 1464 C C . VAL A 1 198 ? 12.088 2.294 -14.486 1.00 81.50 198 VAL A C 1
ATOM 1466 O O . VAL A 1 198 ? 11.985 2.365 -13.254 1.00 81.50 198 VAL A O 1
ATOM 1469 N N . GLY A 1 199 ? 12.664 3.240 -15.236 1.00 64.56 199 GLY A N 1
ATOM 1470 C CA . GLY A 1 199 ? 13.261 4.478 -14.729 1.00 64.56 199 GLY A CA 1
ATOM 1471 C C . GLY A 1 199 ? 14.640 4.329 -14.082 1.00 64.56 199 GLY A C 1
ATOM 1472 O O . GLY A 1 199 ? 15.267 5.317 -13.735 1.00 64.56 199 GLY A O 1
ATOM 1473 N N . GLY A 1 200 ? 15.142 3.107 -13.902 1.00 61.16 200 GLY A N 1
ATOM 1474 C CA . GLY A 1 200 ? 16.424 2.854 -13.242 1.00 61.16 200 GLY A CA 1
ATOM 1475 C C . GLY A 1 200 ? 17.620 2.919 -14.185 1.00 61.16 200 GLY A C 1
ATOM 1476 O O . GLY A 1 200 ? 18.516 2.100 -14.015 1.00 61.16 200 GLY A O 1
ATOM 1477 N N . GLY A 1 201 ? 17.599 3.816 -15.182 1.00 49.19 201 GLY A N 1
ATOM 1478 C CA . GLY A 1 201 ? 18.541 3.898 -16.303 1.00 49.19 201 GLY A CA 1
ATOM 1479 C C . GLY A 1 201 ? 19.968 3.472 -15.956 1.00 49.19 201 GLY A C 1
ATOM 1480 O O . GLY A 1 201 ? 20.799 4.271 -15.535 1.00 49.19 201 GLY A O 1
ATOM 1481 N N . ARG A 1 202 ? 20.253 2.190 -16.166 1.00 46.06 202 ARG A N 1
ATOM 1482 C CA . ARG A 1 202 ? 21.591 1.633 -16.305 1.00 46.06 202 ARG A CA 1
ATOM 1483 C C . ARG A 1 202 ? 21.523 0.774 -17.560 1.00 46.06 202 ARG A C 1
ATOM 1485 O O . ARG A 1 202 ? 20.593 -0.032 -17.651 1.00 46.06 202 ARG A O 1
ATOM 1492 N N . PRO A 1 203 ? 22.446 0.935 -18.520 1.00 39.84 203 PRO A N 1
ATOM 1493 C CA . PRO A 1 203 ? 22.541 -0.015 -19.614 1.00 39.84 203 PRO A CA 1
ATOM 1494 C C . PRO A 1 203 ? 22.682 -1.407 -18.997 1.00 39.84 203 PRO A C 1
ATOM 1496 O O . PRO A 1 203 ? 23.484 -1.612 -18.077 1.00 39.84 203 PRO A O 1
ATOM 1499 N N . THR A 1 204 ? 21.860 -2.353 -19.445 1.00 43.19 204 THR A N 1
ATOM 1500 C CA . THR A 1 204 ? 22.151 -3.759 -19.201 1.00 43.19 204 THR A CA 1
ATOM 1501 C C . THR A 1 204 ? 23.541 -3.998 -19.781 1.00 43.19 204 THR A C 1
ATOM 1503 O O . THR A 1 204 ? 23.809 -3.639 -20.923 1.00 43.19 204 THR A O 1
ATOM 1506 N N . LEU A 1 205 ? 24.453 -4.556 -18.982 1.00 45.78 205 LEU A N 1
ATOM 1507 C CA . LEU A 1 205 ? 25.828 -4.871 -19.409 1.00 45.78 205 LEU A CA 1
ATOM 1508 C C . LEU A 1 205 ? 25.852 -5.824 -20.624 1.00 45.78 205 LEU A C 1
ATOM 1510 O O . LEU A 1 205 ? 26.862 -5.950 -21.302 1.00 45.78 205 LEU A O 1
ATOM 1514 N N . PHE A 1 206 ? 24.701 -6.427 -20.920 1.00 44.91 206 PHE A N 1
ATOM 1515 C CA . PHE A 1 206 ? 24.377 -7.102 -22.162 1.00 44.91 206 PHE A CA 1
ATOM 1516 C C . PHE A 1 206 ? 23.330 -6.256 -22.895 1.00 44.91 206 PHE A C 1
ATOM 1518 O O . PHE A 1 206 ? 22.132 -6.324 -22.601 1.00 44.91 206 PHE A O 1
ATOM 1525 N N . GLY A 1 207 ? 23.798 -5.377 -23.780 1.00 33.94 207 GLY A N 1
ATOM 1526 C CA . GLY A 1 207 ? 22.957 -4.791 -24.816 1.00 33.94 207 GLY A CA 1
ATOM 1527 C C . GLY A 1 207 ? 22.482 -5.897 -25.755 1.00 33.94 207 GLY A C 1
ATOM 1528 O O . GLY A 1 207 ? 23.206 -6.859 -26.006 1.00 33.94 207 GLY A O 1
ATOM 1529 N N . ALA A 1 208 ? 21.250 -5.772 -26.233 1.00 39.53 208 ALA A N 1
ATOM 1530 C CA . ALA A 1 208 ? 20.610 -6.692 -27.162 1.00 39.53 208 ALA A CA 1
ATOM 1531 C C . ALA A 1 208 ? 21.139 -6.537 -28.602 1.00 39.53 208 ALA A C 1
ATOM 1533 O O . ALA A 1 208 ? 20.344 -6.457 -29.524 1.00 39.53 208 ALA A O 1
ATOM 1534 N N . ASP A 1 209 ? 22.461 -6.520 -28.776 1.00 41.16 209 ASP A N 1
ATOM 1535 C CA . ASP A 1 209 ? 23.138 -6.568 -30.074 1.00 41.16 209 ASP A CA 1
ATOM 1536 C C . ASP A 1 209 ? 24.262 -7.601 -29.969 1.00 41.16 209 ASP A C 1
ATOM 1538 O O . ASP A 1 209 ? 25.425 -7.303 -29.702 1.00 41.16 209 ASP A O 1
ATOM 1542 N N . GLY A 1 210 ? 23.865 -8.863 -30.071 1.00 41.00 210 GLY A N 1
ATOM 1543 C CA . GLY A 1 210 ? 24.755 -10.009 -29.981 1.00 41.00 210 GLY A CA 1
ATOM 1544 C C . GLY A 1 210 ? 24.105 -11.222 -30.621 1.00 41.00 210 GLY A C 1
ATOM 1545 O O . GLY A 1 210 ? 23.705 -12.145 -29.921 1.00 41.00 210 GLY A O 1
ATOM 1546 N N . MET A 1 211 ? 23.961 -11.188 -31.942 1.00 28.47 211 MET A N 1
ATOM 1547 C CA . MET A 1 211 ? 23.739 -12.351 -32.807 1.00 28.47 211 MET A CA 1
ATOM 1548 C C . MET A 1 211 ? 24.412 -12.054 -34.161 1.00 28.47 211 MET A C 1
ATOM 1550 O O . MET A 1 211 ? 24.480 -10.883 -34.529 1.00 28.47 211 MET A O 1
ATOM 1554 N N . PRO A 1 212 ? 24.973 -13.090 -34.808 1.00 40.75 212 PRO A N 1
ATOM 1555 C CA . PRO A 1 212 ? 26.265 -13.082 -35.503 1.00 40.75 212 PRO A CA 1
ATOM 1556 C C . PRO A 1 212 ? 26.338 -12.243 -36.777 1.00 40.75 212 PRO A C 1
ATOM 1558 O O . PRO A 1 212 ? 25.304 -12.112 -37.470 1.00 40.75 212 PRO A O 1
#

Sequence (212 aa):
MGSADSSRPDGEQLSFWVAARANGSGSGPGGSSAAALSAPRPLAVGDAVEVARFEAKIVRGPAVGDCWIWIGALGNDGYGRFWVTRDGMDVMVRPSRYAVALATGEPVPPDLVAMHDRCDNPICVRAAWVGTSPPHVVLGTQADNLSSMGSKRRGGGQRPLWKHDGLTRAERVARSKALRDAVRTGWNGDAVRRALLVGGGRPTLFGADGMP

Foldseek 3Di:
DDDDPPDDDDPVVVVVLPPDDDDDDDDDDDDDDPPPPPFDDFAAQDDPVLVVVLVVQWADDPDQQDFTFGLADADLQLFDWDWDADPNDTDIDGSLSVLQNVQVVHGHHPQKDWDQPRQPQRGGNQNHGDVPRHGRIGIDGPVVVVVVCVVLVVPDDDDDLDRDLPADSNQSNQLSVQCSVCDVVHDDPVSNVVSSCRRSDDPDPDDPPDDD